Protein AF-A0A7X9CCC0-F1 (afdb_monomer_lite)

pLDDT: mean 93.28, std 8.83, range [56.0, 98.88]

Foldseek 3Di:
DPDAPRWDWDDKDFLEWDAAPQGKIKTKIKTFTNDPCHPPDDLQQQDFTWIWIKIWMDGPPDPDIDIHTQATQTGALERSPGRHGLTKAAARLDRQKIKGWHQADRVPRDGHPATWIWIWGDPPRRPDIDIDTPDDPDPWHWGDWDFDDDDSQKTKIWTWTHDDNDPVDTDTDIDIDIDGDDDD

Structure (mmCIF, N/CA/C/O backbone):
data_AF-A0A7X9CCC0-F1
#
_entry.id   AF-A0A7X9CCC0-F1
#
loop_
_atom_site.group_PDB
_atom_site.id
_atom_site.type_symbol
_atom_site.label_atom_id
_atom_site.label_alt_id
_atom_site.label_comp_id
_atom_site.label_asym_id
_atom_site.label_entity_id
_atom_site.label_seq_id
_atom_site.pdbx_PDB_ins_code
_atom_site.Cartn_x
_atom_site.Cartn_y
_atom_site.Cartn_z
_atom_site.occupancy
_atom_site.B_iso_or_equiv
_atom_site.auth_seq_id
_atom_site.auth_comp_id
_atom_site.auth_asym_id
_atom_site.auth_atom_id
_atom_site.pdbx_PDB_model_num
ATOM 1 N N . GLY A 1 1 ? 11.298 16.566 9.092 1.00 79.88 1 GLY A N 1
ATOM 2 C CA . GLY A 1 1 ? 10.630 15.259 8.998 1.00 79.88 1 GLY A CA 1
ATOM 3 C C . GLY A 1 1 ? 10.348 14.718 10.381 1.00 79.88 1 GLY A C 1
ATOM 4 O O . GLY A 1 1 ? 10.708 15.376 11.352 1.00 79.88 1 GLY A O 1
ATOM 5 N N . SER A 1 2 ? 9.742 13.537 10.453 1.00 89.00 2 SER A N 1
ATOM 6 C CA . SER A 1 2 ? 9.507 12.787 11.699 1.00 89.00 2 SER A CA 1
ATOM 7 C C . SER A 1 2 ? 10.193 11.427 11.608 1.00 89.00 2 SER A C 1
ATOM 9 O O . SER A 1 2 ? 10.261 10.864 10.520 1.00 89.00 2 SER A O 1
ATOM 11 N N . THR A 1 3 ? 10.703 10.894 12.716 1.00 93.81 3 THR A N 1
ATOM 12 C CA . THR A 1 3 ? 11.465 9.635 12.704 1.00 93.81 3 THR A CA 1
ATOM 13 C C . THR A 1 3 ? 10.553 8.420 12.845 1.00 93.81 3 THR A C 1
ATOM 15 O O . THR A 1 3 ? 9.799 8.331 13.810 1.00 93.81 3 THR A O 1
ATOM 18 N N . TRP A 1 4 ? 10.673 7.465 11.921 1.00 92.44 4 TRP A N 1
ATOM 19 C CA . TRP A 1 4 ? 9.958 6.185 11.928 1.00 92.44 4 TRP A CA 1
ATOM 20 C C . TRP A 1 4 ? 10.865 5.081 11.388 1.00 92.44 4 TRP A C 1
ATOM 22 O O . TRP A 1 4 ? 11.604 5.306 10.435 1.00 92.44 4 TRP A O 1
ATOM 32 N N . GLY A 1 5 ? 10.840 3.891 11.999 1.00 86.00 5 GLY A N 1
ATOM 33 C CA . GLY A 1 5 ? 11.659 2.760 11.532 1.00 86.00 5 GLY A CA 1
ATOM 34 C C . GLY A 1 5 ? 13.170 3.041 11.497 1.00 86.00 5 GLY A C 1
ATOM 35 O O . GLY A 1 5 ? 13.882 2.430 10.712 1.00 86.00 5 GLY A O 1
ATOM 36 N N . GLY A 1 6 ? 13.657 3.989 12.309 1.00 91.56 6 GLY A N 1
ATOM 37 C CA . GLY A 1 6 ? 15.068 4.392 12.348 1.00 91.56 6 GLY A CA 1
ATOM 38 C C . GLY A 1 6 ? 15.487 5.461 11.330 1.00 91.56 6 GLY A C 1
ATOM 39 O O . GLY A 1 6 ? 16.624 5.913 11.407 1.00 91.56 6 GLY A O 1
ATOM 40 N N . ALA A 1 7 ? 14.588 5.910 10.451 1.00 93.62 7 ALA A N 1
ATOM 41 C CA . ALA A 1 7 ? 14.868 6.910 9.419 1.00 93.62 7 ALA A CA 1
ATOM 42 C C . ALA A 1 7 ? 13.988 8.161 9.580 1.00 93.62 7 ALA A C 1
ATOM 44 O O . ALA A 1 7 ? 12.882 8.111 10.131 1.00 93.62 7 ALA A O 1
ATOM 45 N N . VAL A 1 8 ? 14.465 9.309 9.104 1.00 95.00 8 VAL A N 1
ATOM 46 C CA . VAL A 1 8 ? 13.698 10.559 9.069 1.00 95.00 8 VAL A CA 1
ATOM 47 C C . VAL A 1 8 ? 12.808 10.562 7.834 1.00 95.00 8 VAL A C 1
ATOM 49 O O . VAL A 1 8 ? 13.283 10.641 6.706 1.00 95.00 8 VAL A O 1
ATOM 52 N N . MET A 1 9 ? 11.496 10.523 8.047 1.00 95.56 9 MET A N 1
ATOM 53 C CA . MET A 1 9 ? 10.509 10.597 6.976 1.00 95.56 9 MET A CA 1
ATOM 54 C C . MET A 1 9 ? 10.292 12.046 6.541 1.00 95.56 9 MET A C 1
ATOM 56 O O . MET A 1 9 ? 10.055 12.937 7.371 1.00 95.56 9 MET A O 1
ATOM 60 N N . THR A 1 10 ? 10.326 12.283 5.234 1.00 92.75 10 THR A N 1
ATOM 61 C CA . THR A 1 10 ? 10.007 13.565 4.589 1.00 92.75 10 THR A CA 1
ATOM 62 C C . THR A 1 10 ? 9.100 13.329 3.377 1.00 92.75 10 THR A C 1
ATOM 64 O O . THR A 1 10 ? 8.942 12.186 2.966 1.00 92.75 10 THR A O 1
ATOM 67 N N . HIS A 1 11 ? 8.480 14.384 2.832 1.00 92.06 11 HIS A N 1
ATOM 68 C CA . HIS A 1 11 ? 7.647 14.317 1.615 1.00 92.06 11 HIS A CA 1
ATOM 69 C C . HIS A 1 11 ? 6.657 13.141 1.627 1.00 92.06 11 HIS A C 1
ATOM 71 O O . HIS A 1 11 ? 6.837 12.136 0.947 1.00 92.06 11 HIS A O 1
ATOM 77 N N . ALA A 1 12 ? 5.632 13.252 2.471 1.00 93.75 12 ALA A N 1
ATOM 78 C CA . ALA A 1 12 ? 4.633 12.206 2.633 1.00 93.75 12 ALA A CA 1
ATOM 79 C C . ALA A 1 12 ? 3.424 12.438 1.718 1.00 93.75 12 ALA A C 1
ATOM 81 O O . ALA A 1 12 ? 2.891 13.548 1.649 1.00 93.75 12 ALA A O 1
ATOM 82 N N . TRP A 1 13 ? 2.953 11.365 1.093 1.00 95.31 13 TRP A N 1
ATOM 83 C CA . TRP A 1 13 ? 1.778 11.330 0.231 1.00 95.31 13 TRP A CA 1
ATOM 84 C C . TRP A 1 13 ? 0.772 10.317 0.766 1.00 95.31 13 TRP A C 1
ATOM 86 O O . TRP A 1 13 ? 1.140 9.206 1.152 1.00 95.31 13 TRP A O 1
ATOM 96 N N . THR A 1 14 ? -0.512 10.674 0.770 1.00 96.81 14 THR A N 1
ATOM 97 C CA . THR A 1 14 ? -1.580 9.709 1.053 1.00 96.81 14 THR A CA 1
ATOM 98 C C . THR A 1 14 ? -1.712 8.748 -0.126 1.00 96.81 14 THR A C 1
ATOM 100 O O . THR A 1 14 ? -1.986 9.171 -1.246 1.00 96.81 14 THR A O 1
ATOM 103 N N . THR A 1 15 ? -1.522 7.459 0.136 1.00 97.19 15 THR A N 1
ATOM 104 C CA . THR A 1 15 ? -1.666 6.370 -0.836 1.00 97.19 15 THR A CA 1
ATOM 105 C C . THR A 1 15 ? -3.099 5.838 -0.854 1.00 97.19 15 THR A C 1
ATOM 107 O O . THR A 1 15 ? -3.668 5.673 -1.928 1.00 97.19 15 THR A O 1
ATOM 110 N N . ASP A 1 16 ? -3.699 5.621 0.321 1.00 98.44 16 ASP A N 1
ATOM 111 C CA . ASP A 1 16 ? -5.118 5.274 0.483 1.00 98.44 16 ASP A CA 1
ATOM 112 C C . ASP A 1 16 ? -5.638 5.818 1.830 1.00 98.44 16 ASP A C 1
ATOM 114 O O . ASP A 1 16 ? -4.869 5.987 2.779 1.00 98.44 16 ASP A O 1
ATOM 118 N N . LEU A 1 17 ? -6.936 6.109 1.924 1.00 98.00 17 LEU A N 1
ATOM 119 C CA . LEU A 1 17 ? -7.605 6.572 3.144 1.00 98.00 17 LEU A CA 1
ATOM 120 C C . LEU A 1 17 ? -9.012 5.984 3.194 1.00 98.00 17 LEU A C 1
ATOM 122 O O . LEU A 1 17 ? -9.820 6.208 2.291 1.00 98.00 17 LEU A O 1
ATOM 126 N N . ARG A 1 18 ? -9.336 5.280 4.280 1.00 97.69 18 ARG A N 1
ATOM 127 C CA . ARG A 1 18 ? -10.640 4.633 4.453 1.00 97.69 18 ARG A CA 1
ATOM 128 C C . ARG A 1 18 ? -11.258 4.941 5.802 1.00 97.69 18 ARG A C 1
ATOM 130 O O . ARG A 1 18 ? -10.566 5.084 6.805 1.00 97.69 18 ARG A O 1
ATOM 137 N N . ARG A 1 19 ? -12.590 5.018 5.803 1.00 97.56 19 ARG A N 1
ATOM 138 C CA . ARG A 1 19 ? -13.425 5.091 7.001 1.00 97.56 19 ARG A CA 1
ATOM 139 C C . ARG A 1 19 ? -14.257 3.824 7.112 1.00 97.56 19 ARG A C 1
ATOM 141 O O . ARG A 1 19 ? -14.966 3.478 6.170 1.00 97.56 19 ARG A O 1
ATOM 148 N N . PHE A 1 20 ? -14.206 3.194 8.274 1.00 96.81 20 PHE A N 1
ATOM 149 C CA . PHE A 1 20 ? -14.957 1.990 8.602 1.00 96.81 20 PHE A CA 1
ATOM 150 C C . PHE A 1 20 ? -16.269 2.328 9.317 1.00 96.81 20 PHE A C 1
ATOM 152 O O . PHE A 1 20 ? -16.494 3.458 9.763 1.00 96.81 20 PHE A O 1
ATOM 159 N N . ALA A 1 21 ? -17.173 1.347 9.373 1.00 94.75 21 ALA A N 1
ATOM 160 C CA . ALA A 1 21 ? -18.533 1.527 9.883 1.00 94.75 21 ALA A CA 1
ATOM 161 C C . ALA A 1 21 ? -18.580 1.889 11.377 1.00 94.75 21 ALA A C 1
ATOM 163 O O . ALA A 1 21 ? -19.470 2.624 11.801 1.00 94.75 21 ALA A O 1
ATOM 164 N N . ASP A 1 22 ? -17.611 1.410 12.157 1.00 95.94 22 ASP A N 1
ATOM 165 C CA . ASP A 1 22 ? -17.430 1.751 13.571 1.00 95.94 22 ASP A CA 1
ATOM 166 C C . ASP A 1 22 ? -16.913 3.187 13.782 1.00 95.94 22 ASP A C 1
ATOM 168 O O . ASP A 1 22 ? -16.953 3.703 14.895 1.00 95.94 22 ASP A O 1
ATOM 172 N N . GLY A 1 23 ? -16.481 3.860 12.711 1.00 97.31 23 GLY A N 1
ATOM 173 C CA . GLY A 1 23 ? -15.905 5.198 12.732 1.00 97.31 23 GLY A CA 1
ATOM 174 C C . GLY A 1 23 ? -14.378 5.226 12.690 1.00 97.31 23 GLY A C 1
ATOM 175 O O . GLY A 1 23 ? -13.834 6.326 12.603 1.00 97.31 23 GLY A O 1
ATOM 176 N N . THR A 1 24 ? -13.706 4.072 12.698 1.00 97.94 24 THR A N 1
ATOM 177 C CA . THR A 1 24 ? -12.250 3.973 12.552 1.00 97.94 24 THR A CA 1
ATOM 178 C C . THR A 1 24 ? -11.809 4.555 11.209 1.00 97.94 24 THR A C 1
ATOM 180 O O . THR A 1 24 ? -12.422 4.289 10.171 1.00 97.94 24 THR A O 1
ATOM 183 N N . LEU A 1 25 ? -10.750 5.365 11.219 1.00 98.38 25 LEU A N 1
ATOM 184 C CA . LEU A 1 25 ? -10.078 5.852 10.017 1.00 98.38 25 LEU A CA 1
ATOM 185 C C . LEU A 1 25 ? -8.723 5.168 9.883 1.00 98.38 25 LEU A C 1
ATOM 187 O O . LEU A 1 25 ? -7.970 5.109 10.851 1.00 98.38 25 LEU A O 1
ATOM 191 N N . VAL A 1 26 ? -8.399 4.706 8.680 1.00 98.44 26 VAL A N 1
ATOM 192 C CA . VAL A 1 26 ? -7.094 4.122 8.355 1.00 98.44 26 VAL A CA 1
ATOM 193 C C . VAL A 1 26 ? -6.514 4.866 7.164 1.00 98.44 26 VAL A C 1
ATOM 195 O O . VAL A 1 26 ? -7.198 5.043 6.157 1.00 98.44 26 VAL A O 1
ATOM 198 N N . ALA A 1 27 ? -5.261 5.294 7.274 1.00 98.38 27 ALA A N 1
ATOM 199 C CA . ALA A 1 27 ? -4.500 5.914 6.203 1.00 98.38 27 ALA A CA 1
ATOM 200 C C . ALA A 1 27 ? -3.253 5.079 5.897 1.00 98.38 27 ALA A C 1
ATOM 202 O O . ALA A 1 27 ? -2.482 4.733 6.792 1.00 98.38 27 ALA A O 1
ATOM 203 N N . LEU A 1 28 ? -3.039 4.800 4.616 1.00 98.56 28 LEU A N 1
ATOM 204 C CA . LEU A 1 28 ? -1.783 4.294 4.087 1.00 98.56 28 LEU A CA 1
ATOM 205 C C . LEU A 1 28 ? -1.071 5.461 3.415 1.00 98.56 28 LEU A C 1
ATOM 207 O O . LEU A 1 28 ? -1.658 6.170 2.595 1.00 98.56 28 LEU A O 1
ATOM 211 N N . MET A 1 29 ? 0.188 5.673 3.765 1.00 98.12 29 MET A N 1
ATOM 212 C CA . MET A 1 29 ? 1.000 6.760 3.235 1.00 98.12 29 MET A CA 1
ATOM 213 C C . MET A 1 29 ? 2.316 6.218 2.703 1.00 98.12 29 MET A C 1
ATOM 215 O O . MET A 1 29 ? 2.808 5.195 3.174 1.00 98.12 29 MET A O 1
ATOM 219 N N . THR A 1 30 ? 2.906 6.945 1.765 1.00 97.50 30 THR A N 1
ATOM 220 C CA . THR A 1 30 ? 4.282 6.734 1.311 1.00 97.50 30 THR A CA 1
ATOM 221 C C . THR A 1 30 ? 5.092 7.984 1.630 1.00 97.50 30 THR A C 1
ATOM 223 O O . THR A 1 30 ? 4.583 9.090 1.458 1.00 97.50 30 THR A O 1
ATOM 226 N N . ALA A 1 31 ? 6.321 7.836 2.114 1.00 96.38 31 ALA A N 1
ATOM 227 C CA . ALA A 1 31 ? 7.211 8.954 2.425 1.00 96.38 31 ALA A CA 1
ATOM 228 C C . ALA A 1 31 ? 8.656 8.628 2.045 1.00 96.38 31 ALA A C 1
ATOM 230 O O . ALA A 1 31 ? 9.054 7.465 2.099 1.00 96.38 31 ALA A O 1
ATOM 231 N N . ARG A 1 32 ? 9.450 9.646 1.712 1.00 95.06 32 ARG A N 1
ATOM 232 C CA . ARG A 1 32 ? 10.892 9.499 1.480 1.00 95.06 32 ARG A CA 1
ATOM 233 C C . ARG A 1 32 ? 11.627 9.301 2.807 1.00 95.06 32 ARG A C 1
ATOM 235 O O . ARG A 1 32 ? 11.351 10.023 3.771 1.00 95.06 32 ARG A O 1
ATOM 242 N N . ALA A 1 33 ? 12.577 8.374 2.852 1.00 95.12 33 ALA A N 1
ATOM 243 C CA . ALA A 1 33 ? 13.429 8.107 4.008 1.00 95.12 33 ALA A CA 1
ATOM 244 C C . ALA A 1 33 ? 14.799 8.766 3.869 1.00 95.12 33 ALA A C 1
ATOM 246 O O . ALA A 1 33 ? 15.441 8.636 2.832 1.00 95.12 33 ALA A O 1
ATOM 247 N N . ASP A 1 34 ? 15.237 9.456 4.927 1.00 91.62 34 ASP A N 1
ATOM 248 C CA . ASP A 1 34 ? 16.557 10.097 5.030 1.00 91.62 34 ASP A CA 1
ATOM 249 C C . ASP A 1 34 ? 16.920 10.947 3.799 1.00 91.62 34 ASP A C 1
ATOM 251 O O . ASP A 1 34 ? 18.080 11.069 3.404 1.00 91.62 34 ASP A O 1
ATOM 255 N N . ASP A 1 35 ? 15.896 11.559 3.197 1.00 86.06 35 ASP A N 1
ATOM 256 C CA . ASP A 1 35 ? 16.032 12.366 1.992 1.00 86.06 35 ASP A CA 1
ATOM 257 C C . ASP A 1 35 ? 16.895 13.600 2.269 1.00 86.06 35 ASP A C 1
ATOM 259 O O . ASP A 1 35 ? 16.576 14.450 3.107 1.00 86.06 35 ASP A O 1
ATOM 263 N N . THR A 1 36 ? 17.993 13.700 1.527 1.00 81.19 36 THR A N 1
ATOM 264 C CA . THR A 1 36 ? 18.938 14.818 1.595 1.00 81.19 36 THR A CA 1
ATOM 265 C C . THR A 1 36 ? 18.705 15.858 0.500 1.00 81.19 36 THR A C 1
ATOM 267 O O . THR A 1 36 ? 19.284 16.943 0.558 1.00 81.19 36 THR A O 1
ATOM 270 N N . LEU A 1 37 ? 17.846 15.560 -0.478 1.00 75.75 37 LEU A N 1
ATOM 271 C CA . LEU A 1 37 ? 17.570 16.405 -1.642 1.00 75.75 37 LEU A CA 1
ATOM 272 C C . LEU A 1 37 ? 16.487 17.445 -1.343 1.00 75.75 37 LEU A C 1
ATOM 274 O O . LEU A 1 37 ? 16.476 18.540 -1.914 1.00 75.75 37 LEU A O 1
ATOM 278 N N . GLY A 1 38 ? 15.594 17.137 -0.402 1.00 72.69 38 GLY A N 1
ATOM 279 C CA . GLY A 1 38 ? 14.534 18.042 0.014 1.00 72.69 38 GLY A CA 1
ATOM 280 C C . GLY A 1 38 ? 13.530 18.302 -1.116 1.00 72.69 38 GLY A C 1
ATOM 281 O O . GLY A 1 38 ? 13.240 17.432 -1.927 1.00 72.69 38 GLY A O 1
ATOM 282 N N . THR A 1 39 ? 13.018 19.534 -1.205 1.00 68.62 39 THR A N 1
ATOM 283 C CA . THR A 1 39 ? 12.136 19.962 -2.313 1.00 68.62 39 THR A CA 1
ATOM 284 C C . THR A 1 39 ? 12.903 20.285 -3.602 1.00 68.62 39 THR A C 1
ATOM 286 O O . THR A 1 39 ? 12.312 20.76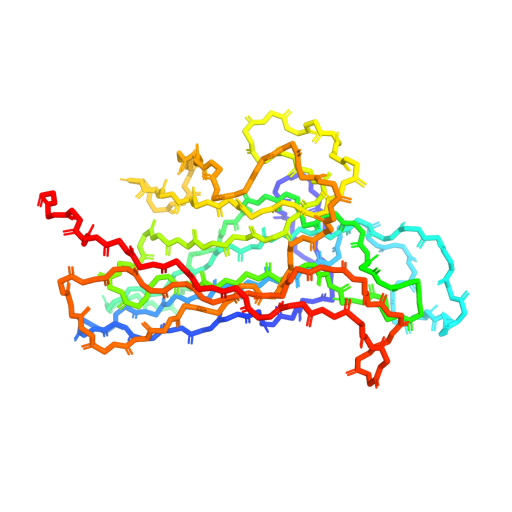1 -4.569 1.00 68.62 39 THR A O 1
ATOM 289 N N . GLY A 1 40 ? 14.234 20.168 -3.580 1.00 61.66 40 GLY A N 1
ATOM 290 C CA . GLY A 1 40 ? 15.143 20.550 -4.656 1.00 61.66 40 GLY A CA 1
ATOM 291 C C . GLY A 1 40 ? 15.493 19.367 -5.541 1.00 61.66 40 GLY A C 1
ATOM 292 O O . GLY A 1 40 ? 16.668 19.067 -5.725 1.00 61.66 40 GLY A O 1
ATOM 293 N N . THR A 1 41 ? 14.486 18.686 -6.064 1.00 62.47 41 THR A N 1
ATOM 294 C CA . THR A 1 41 ? 14.682 17.561 -6.966 1.00 62.47 41 THR A CA 1
ATOM 295 C C . THR A 1 41 ? 14.579 18.014 -8.424 1.00 62.47 41 THR A C 1
ATOM 297 O O . THR A 1 41 ? 13.705 18.793 -8.818 1.00 62.47 41 THR A O 1
ATOM 300 N N . ASP A 1 42 ? 15.560 17.613 -9.236 1.00 62.78 42 ASP A N 1
ATOM 301 C CA . ASP A 1 42 ? 15.481 17.790 -10.686 1.00 62.78 42 ASP A CA 1
ATOM 302 C C . ASP A 1 42 ? 14.553 16.698 -11.223 1.00 62.78 42 ASP A C 1
ATOM 304 O O . ASP A 1 42 ? 14.759 15.528 -10.931 1.00 62.78 42 ASP A O 1
ATOM 308 N N . ARG A 1 43 ? 13.606 17.039 -12.103 1.00 57.75 43 ARG A N 1
ATOM 309 C CA . ARG A 1 43 ? 12.756 16.062 -12.817 1.00 57.75 43 ARG A CA 1
ATOM 310 C C . ARG A 1 43 ? 13.547 15.035 -13.642 1.00 57.75 43 ARG A C 1
ATOM 312 O O . ARG A 1 43 ? 12.967 14.119 -14.220 1.00 57.75 43 ARG A O 1
ATOM 319 N N . ARG A 1 44 ? 14.858 15.236 -13.783 1.00 60.62 44 ARG A N 1
ATOM 320 C CA . ARG A 1 44 ? 15.816 14.303 -14.388 1.00 60.62 44 ARG A CA 1
ATOM 321 C C . ARG A 1 44 ? 16.489 13.391 -13.373 1.00 60.62 44 ARG A C 1
ATOM 323 O O . ARG A 1 44 ? 17.403 12.681 -13.772 1.00 60.62 44 ARG A O 1
ATOM 330 N N . GLN A 1 45 ? 16.137 13.461 -12.096 1.00 64.44 45 GLN A N 1
ATOM 331 C CA . GLN A 1 45 ? 16.763 12.664 -11.060 1.00 64.44 45 GLN A CA 1
ATOM 332 C C . GLN A 1 45 ? 16.652 11.183 -11.426 1.00 64.44 45 GLN A C 1
ATOM 334 O O . GLN A 1 45 ? 15.571 10.670 -11.672 1.00 64.44 45 GLN A O 1
ATOM 339 N N . ILE A 1 46 ? 17.795 10.512 -11.534 1.00 66.50 46 ILE A N 1
ATOM 340 C CA . ILE A 1 46 ? 17.874 9.093 -11.915 1.00 66.50 46 ILE A CA 1
ATOM 341 C C . ILE A 1 46 ? 18.181 8.235 -10.684 1.00 66.50 46 ILE A C 1
ATOM 343 O O . ILE A 1 46 ? 17.905 7.038 -10.681 1.00 66.50 46 ILE A O 1
ATOM 347 N N . ASP A 1 47 ? 18.721 8.853 -9.632 1.00 81.88 47 ASP A N 1
ATOM 348 C CA . ASP A 1 47 ? 19.162 8.142 -8.443 1.00 81.88 47 ASP A CA 1
ATOM 349 C C . ASP A 1 47 ? 17.952 7.630 -7.641 1.00 81.88 47 ASP A C 1
ATOM 351 O O . ASP A 1 47 ? 17.029 8.409 -7.360 1.00 81.88 47 ASP A O 1
ATOM 355 N N . PRO A 1 48 ? 17.934 6.336 -7.273 1.00 88.19 48 PRO A N 1
ATOM 356 C CA . PRO A 1 48 ? 16.886 5.752 -6.443 1.00 88.19 48 PRO A CA 1
ATOM 357 C C . PRO A 1 48 ? 16.717 6.505 -5.115 1.00 88.19 48 PRO A C 1
ATOM 359 O O . PRO A 1 48 ? 17.684 6.687 -4.376 1.00 88.19 48 PRO A O 1
ATOM 362 N N . ILE A 1 49 ? 15.489 6.915 -4.798 1.00 91.06 49 ILE A N 1
ATOM 363 C CA . ILE A 1 49 ? 15.117 7.504 -3.506 1.00 91.06 49 ILE A CA 1
ATOM 364 C C . ILE A 1 49 ? 14.442 6.418 -2.672 1.00 91.06 49 ILE A C 1
ATOM 366 O O . ILE A 1 49 ? 13.441 5.855 -3.103 1.00 91.06 49 ILE A O 1
ATOM 370 N N . ASP A 1 50 ? 14.935 6.136 -1.469 1.00 93.56 50 ASP A N 1
ATOM 371 C CA . ASP A 1 50 ? 14.272 5.184 -0.573 1.00 93.56 50 ASP A CA 1
ATOM 372 C C . ASP A 1 50 ? 12.917 5.732 -0.097 1.00 93.56 50 ASP A C 1
ATOM 374 O O . ASP A 1 50 ? 12.845 6.806 0.507 1.00 93.56 50 ASP A O 1
ATOM 378 N N . HIS A 1 51 ? 11.844 4.980 -0.344 1.00 96.69 51 HIS A N 1
ATOM 379 C CA . HIS A 1 51 ? 10.515 5.274 0.173 1.00 96.69 51 HIS A CA 1
ATOM 380 C C . HIS A 1 51 ? 10.052 4.213 1.162 1.00 96.69 51 HIS A C 1
ATOM 382 O O . HIS A 1 51 ? 10.282 3.013 0.994 1.00 96.69 51 HIS A O 1
ATOM 388 N N . ARG A 1 52 ? 9.296 4.653 2.169 1.00 97.88 52 ARG A N 1
ATOM 389 C CA . ARG A 1 52 ? 8.654 3.798 3.171 1.00 97.88 52 ARG A CA 1
ATOM 390 C C . ARG A 1 52 ? 7.153 3.946 3.111 1.00 97.88 52 ARG A C 1
ATOM 392 O O . ARG A 1 52 ? 6.636 5.053 2.964 1.00 97.88 52 ARG A O 1
ATOM 399 N N . PHE A 1 53 ? 6.466 2.832 3.307 1.00 98.50 53 PHE A N 1
ATOM 400 C CA . PHE A 1 53 ? 5.065 2.850 3.666 1.00 98.50 53 PHE A CA 1
ATOM 401 C C . PHE A 1 53 ? 4.909 3.135 5.159 1.00 98.50 53 PHE A C 1
ATOM 403 O O . PHE A 1 53 ? 5.612 2.570 6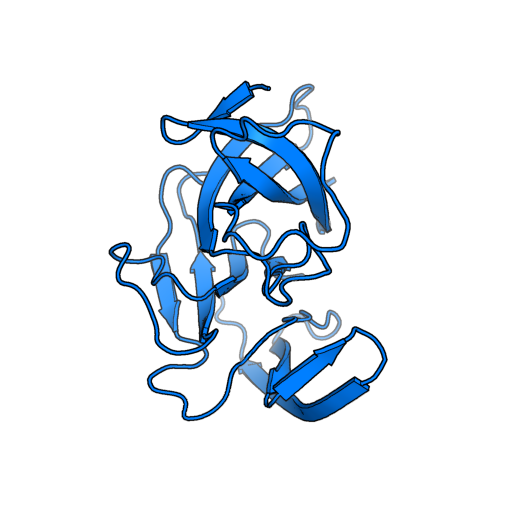.001 1.00 98.50 53 PHE A O 1
ATOM 410 N N . LEU A 1 54 ? 3.942 3.984 5.481 1.00 98.25 54 LEU A N 1
ATOM 411 C CA . LEU A 1 54 ? 3.481 4.243 6.836 1.00 98.25 54 LEU A CA 1
ATOM 412 C C . LEU A 1 54 ? 2.001 3.875 6.919 1.00 98.25 54 LEU A C 1
ATOM 414 O O . LEU A 1 54 ? 1.212 4.261 6.055 1.00 98.25 54 LEU A O 1
ATOM 418 N N . TRP A 1 55 ? 1.631 3.162 7.973 1.00 98.25 55 TRP A N 1
ATOM 419 C CA . TRP A 1 55 ? 0.242 2.877 8.310 1.00 98.25 55 TRP A CA 1
ATOM 420 C C . TRP A 1 55 ? -0.170 3.771 9.473 1.00 98.25 55 TRP A C 1
ATOM 422 O O . TRP A 1 55 ? 0.589 3.936 10.429 1.00 98.25 55 TRP A O 1
ATOM 432 N N . ALA A 1 56 ? -1.347 4.378 9.386 1.00 97.50 56 ALA A N 1
ATOM 433 C CA . ALA A 1 56 ? -1.882 5.202 10.452 1.00 97.50 56 ALA A CA 1
ATOM 434 C C . ALA A 1 56 ? -3.345 4.873 10.723 1.00 97.50 56 ALA A C 1
ATOM 436 O O . ALA A 1 56 ? -4.133 4.734 9.790 1.00 97.50 56 ALA A O 1
ATOM 437 N N . VAL A 1 57 ? -3.714 4.818 12.000 1.00 97.75 57 VAL A N 1
ATOM 438 C CA . VAL A 1 57 ? -5.091 4.594 12.443 1.00 97.75 57 VAL A CA 1
ATOM 439 C C . VAL A 1 57 ? -5.534 5.691 13.404 1.00 97.75 57 VAL A C 1
ATOM 441 O O . VAL A 1 57 ? -4.751 6.165 14.228 1.00 97.75 57 VAL A O 1
ATOM 444 N N . LEU A 1 58 ? -6.794 6.100 13.288 1.00 97.88 58 LEU A N 1
ATOM 445 C CA . LEU A 1 58 ? -7.490 6.935 14.261 1.00 97.88 58 LEU A CA 1
ATOM 446 C C . LEU A 1 58 ? -8.794 6.233 14.633 1.00 97.88 58 LEU A C 1
ATOM 448 O O . LEU A 1 58 ? -9.702 6.120 13.802 1.00 97.88 58 LEU A O 1
ATOM 452 N N . ARG A 1 59 ? -8.885 5.739 15.868 1.00 96.38 59 ARG A N 1
ATOM 453 C CA . ARG A 1 59 ? -10.077 5.031 16.348 1.00 96.38 59 ARG A CA 1
ATOM 454 C C . ARG A 1 59 ? -11.104 6.002 16.943 1.00 96.38 59 ARG A C 1
ATOM 456 O O . ARG A 1 59 ? -10.757 7.112 17.353 1.00 96.38 59 ARG A O 1
ATOM 463 N N . PRO A 1 60 ? -12.389 5.611 17.019 1.00 97.19 60 PRO A N 1
ATOM 464 C CA . PRO A 1 60 ? -13.417 6.434 17.645 1.00 97.19 60 PRO A CA 1
ATOM 465 C C . PRO A 1 60 ? -13.047 6.838 19.078 1.00 97.19 60 PRO A C 1
ATOM 467 O O . PRO A 1 60 ? -12.747 5.993 19.917 1.00 97.19 60 PRO A O 1
ATOM 470 N N . GLY A 1 61 ? -13.113 8.139 19.362 1.00 96.38 61 GLY A N 1
ATOM 471 C CA . GLY A 1 61 ? -12.789 8.699 20.677 1.00 96.38 61 GLY A CA 1
ATOM 472 C C . GLY A 1 61 ? -11.315 9.064 20.876 1.00 96.38 61 GLY A C 1
ATOM 473 O O . GLY A 1 61 ? -11.004 9.724 21.865 1.00 96.38 61 GLY A O 1
ATOM 474 N N . GLU A 1 62 ? -10.427 8.707 19.946 1.00 97.00 62 GLU A N 1
ATOM 475 C CA . GLU A 1 62 ? -9.041 9.183 19.936 1.00 97.00 62 GLU A CA 1
ATOM 476 C C . GLU A 1 62 ? -8.948 10.585 19.307 1.00 97.00 62 GLU A C 1
ATOM 478 O O . GLU A 1 62 ? -9.701 10.932 18.394 1.00 97.00 62 GLU A O 1
ATOM 483 N N . SER A 1 63 ? -8.019 11.406 19.805 1.00 95.75 63 SER A N 1
ATOM 484 C CA . SER A 1 63 ? -7.709 12.739 19.265 1.00 95.75 63 SER A CA 1
ATOM 485 C C . SER A 1 63 ? -6.513 12.752 18.317 1.00 95.75 63 SER A C 1
ATOM 487 O O . SER A 1 63 ? -6.352 13.704 17.556 1.00 95.75 63 SER A O 1
ATOM 489 N N . ASP A 1 64 ? -5.685 11.709 18.364 1.00 96.88 64 ASP A N 1
ATOM 490 C CA . ASP A 1 64 ? -4.375 11.663 17.725 1.00 96.88 64 ASP A CA 1
ATOM 491 C C . ASP A 1 64 ? -4.211 10.375 16.920 1.00 96.88 64 ASP A C 1
ATOM 493 O O . ASP A 1 64 ? -4.560 9.288 17.381 1.00 96.88 64 ASP A O 1
ATOM 497 N N . TRP A 1 65 ? -3.643 10.503 15.721 1.00 96.62 65 TRP A N 1
ATOM 498 C CA . TRP A 1 65 ? -3.341 9.365 14.859 1.00 96.62 65 TRP A CA 1
ATOM 499 C C . TRP A 1 65 ? -2.214 8.517 15.447 1.00 96.62 65 TRP A C 1
ATOM 501 O O . TRP A 1 65 ? -1.133 9.026 15.754 1.00 96.62 65 TRP A O 1
ATOM 511 N N . GLN A 1 66 ? -2.429 7.207 15.508 1.00 95.94 66 GLN A N 1
ATOM 512 C CA . GLN A 1 66 ? -1.371 6.238 15.760 1.00 95.94 66 GLN A CA 1
ATOM 513 C C . GLN A 1 66 ? -0.698 5.900 14.435 1.00 95.94 66 GLN A C 1
ATOM 515 O O . GLN A 1 66 ? -1.290 5.229 13.598 1.00 95.94 66 GLN A O 1
ATOM 520 N N . VAL A 1 67 ? 0.528 6.382 14.236 1.00 96.56 67 VAL A N 1
ATOM 521 C CA . VAL A 1 67 ? 1.317 6.140 13.018 1.00 96.56 67 VAL A CA 1
ATOM 522 C C . VAL A 1 67 ? 2.375 5.073 13.297 1.00 96.56 67 VAL A C 1
ATOM 524 O O . VAL A 1 67 ? 2.963 5.046 14.382 1.00 96.56 67 VAL A O 1
ATOM 527 N N . ARG A 1 68 ? 2.617 4.186 12.330 1.00 96.19 68 ARG A N 1
ATOM 528 C CA . ARG A 1 68 ? 3.631 3.128 12.366 1.00 96.19 68 ARG A CA 1
ATOM 529 C C . ARG A 1 68 ? 4.352 3.031 11.026 1.00 96.19 68 ARG A C 1
ATOM 531 O O . ARG A 1 68 ? 3.757 3.237 9.968 1.00 96.19 68 ARG A O 1
ATOM 538 N N . HIS A 1 69 ? 5.640 2.700 11.074 1.00 96.62 69 HIS A N 1
ATOM 539 C CA . HIS A 1 69 ? 6.342 2.225 9.884 1.00 96.62 69 HIS A CA 1
ATOM 540 C C . HIS A 1 69 ? 5.757 0.869 9.485 1.00 96.62 69 HIS A C 1
ATOM 542 O O . HIS A 1 69 ? 5.658 -0.015 10.329 1.00 96.62 69 HIS A O 1
ATOM 548 N N . LEU A 1 70 ? 5.386 0.716 8.215 1.00 97.94 70 LEU A N 1
ATOM 549 C CA . LEU A 1 70 ? 4.787 -0.511 7.698 1.00 97.94 70 LEU A CA 1
ATOM 550 C C . LEU A 1 70 ? 5.836 -1.396 7.020 1.00 97.94 70 LEU A C 1
ATOM 552 O O . LEU A 1 70 ? 6.070 -2.522 7.444 1.00 97.94 70 LEU A O 1
ATOM 556 N N . ALA A 1 71 ? 6.461 -0.886 5.959 1.00 98.00 71 ALA A N 1
ATOM 557 C CA . ALA A 1 71 ? 7.411 -1.623 5.130 1.00 98.00 71 ALA A CA 1
ATOM 558 C C . ALA A 1 71 ? 8.206 -0.662 4.234 1.00 98.00 71 ALA A C 1
ATOM 560 O O . ALA A 1 71 ? 7.820 0.493 4.044 1.00 98.00 71 ALA A O 1
ATOM 561 N N . HIS A 1 72 ? 9.279 -1.154 3.618 1.00 98.06 72 HIS A N 1
ATOM 562 C CA . HIS A 1 72 ? 9.894 -0.462 2.488 1.00 98.06 72 HIS A CA 1
ATOM 563 C C . HIS A 1 72 ? 8.945 -0.476 1.279 1.00 98.06 72 HIS A C 1
ATOM 565 O O . HIS A 1 72 ? 8.407 -1.522 0.910 1.00 98.06 72 HIS A O 1
ATOM 571 N N . ALA A 1 73 ? 8.768 0.681 0.644 1.00 97.50 73 ALA A N 1
ATOM 572 C CA . ALA A 1 73 ? 8.072 0.807 -0.635 1.00 97.50 73 ALA A CA 1
ATOM 573 C C . ALA A 1 73 ? 9.015 0.618 -1.838 1.00 97.50 73 ALA A C 1
ATOM 575 O O . ALA A 1 73 ? 8.547 0.435 -2.963 1.00 97.50 73 ALA A O 1
ATOM 576 N N . GLY A 1 74 ? 10.328 0.635 -1.584 1.00 95.31 74 GLY A N 1
ATOM 577 C CA . GLY A 1 74 ? 11.359 0.633 -2.614 1.00 95.31 74 GLY A CA 1
ATOM 578 C C . GLY A 1 74 ? 11.565 2.027 -3.213 1.00 95.31 74 GLY A C 1
ATOM 579 O O . GLY A 1 74 ? 11.075 3.016 -2.662 1.00 95.31 74 GLY A O 1
ATOM 580 N N . PRO A 1 75 ? 12.313 2.129 -4.318 1.00 93.44 75 PRO A N 1
ATOM 581 C CA . PRO A 1 75 ? 12.496 3.385 -5.014 1.00 93.44 75 PRO A CA 1
ATOM 582 C C . PRO A 1 75 ? 11.266 3.796 -5.817 1.00 93.44 75 PRO A C 1
ATOM 584 O O . PRO A 1 75 ? 10.278 3.062 -5.916 1.00 93.44 75 PRO A O 1
ATOM 587 N N . GLN A 1 76 ? 11.344 4.975 -6.428 1.00 91.31 76 GLN A N 1
ATOM 588 C CA . GLN A 1 76 ? 10.386 5.381 -7.442 1.00 91.31 76 GLN A CA 1
ATOM 589 C C . GLN A 1 76 ? 10.267 4.321 -8.553 1.00 91.31 76 GLN A C 1
ATOM 591 O O . GLN A 1 76 ? 11.264 3.856 -9.107 1.00 91.31 76 GLN A O 1
ATOM 596 N N . LEU A 1 77 ? 9.028 3.965 -8.897 1.00 92.12 77 LEU A N 1
ATOM 597 C CA . LEU A 1 77 ? 8.658 3.053 -9.981 1.00 92.12 77 LEU A CA 1
ATOM 598 C C . LEU A 1 77 ? 9.175 3.566 -11.329 1.00 92.12 77 LEU A C 1
ATOM 600 O O . LEU A 1 77 ? 9.535 2.783 -12.207 1.00 92.12 77 LEU A O 1
ATOM 604 N N . LEU A 1 78 ? 9.189 4.890 -11.498 1.00 88.38 78 LEU A N 1
ATOM 605 C CA . LEU A 1 78 ? 9.666 5.565 -12.696 1.00 88.38 78 LEU A CA 1
ATOM 606 C C . LEU A 1 78 ? 10.732 6.588 -12.303 1.00 88.38 78 LEU A C 1
ATOM 608 O O . LEU A 1 78 ? 10.448 7.441 -11.467 1.00 88.38 78 LEU A O 1
ATOM 612 N N . PRO A 1 79 ? 11.913 6.599 -12.948 1.00 81.44 79 PRO A N 1
ATOM 613 C CA . PRO A 1 79 ? 12.988 7.516 -12.568 1.00 81.44 79 PRO A CA 1
ATOM 614 C C . PRO A 1 79 ? 12.572 8.997 -12.548 1.00 81.44 79 PRO A C 1
ATOM 616 O O . PRO A 1 79 ? 12.986 9.736 -11.674 1.00 81.44 79 PRO A O 1
ATOM 619 N N . HIS A 1 80 ? 11.701 9.423 -13.466 1.00 82.50 80 HIS A N 1
ATOM 620 C CA . HIS A 1 80 ? 11.264 10.820 -13.612 1.00 82.50 80 HIS A CA 1
ATOM 621 C C . HIS A 1 80 ? 10.001 11.185 -12.806 1.00 82.50 80 HIS A C 1
ATOM 623 O O . HIS A 1 80 ? 9.546 12.327 -12.885 1.00 82.50 80 HIS A O 1
ATOM 629 N N . GLU A 1 81 ? 9.407 10.238 -12.072 1.00 87.12 81 GLU A N 1
ATOM 630 C CA . GLU A 1 81 ? 8.296 10.481 -11.141 1.00 87.12 81 GLU A CA 1
ATOM 631 C C . GLU A 1 81 ? 8.768 10.120 -9.724 1.00 87.12 81 GLU A C 1
ATOM 633 O O . GLU A 1 81 ? 8.496 9.041 -9.213 1.00 87.12 81 GLU A O 1
ATOM 638 N N . GLU A 1 82 ? 9.509 11.039 -9.108 1.00 87.88 82 GLU A N 1
ATOM 639 C CA . GLU A 1 82 ? 10.323 10.825 -7.899 1.00 87.88 82 GLU A CA 1
ATOM 640 C C . GLU A 1 82 ? 9.597 10.224 -6.694 1.00 87.88 82 GLU A C 1
ATOM 642 O O . GLU A 1 82 ? 10.236 9.556 -5.896 1.00 87.88 82 GLU A O 1
ATOM 647 N N . ASP A 1 83 ? 8.297 10.473 -6.544 1.00 90.62 83 ASP A N 1
ATOM 648 C CA . ASP A 1 83 ? 7.497 9.992 -5.409 1.00 90.62 83 ASP A CA 1
ATOM 649 C C . ASP A 1 83 ? 6.534 8.859 -5.792 1.00 90.62 83 ASP A C 1
ATOM 651 O O . ASP A 1 83 ? 5.746 8.383 -4.969 1.00 90.62 83 ASP A O 1
ATOM 655 N N . TYR A 1 84 ? 6.534 8.444 -7.061 1.00 91.81 84 TYR A N 1
ATOM 656 C CA . TYR A 1 84 ? 5.600 7.441 -7.545 1.00 91.81 84 TYR A CA 1
ATOM 657 C C . TYR A 1 84 ? 6.171 6.042 -7.337 1.00 91.81 84 TYR A C 1
ATOM 659 O O . TYR A 1 84 ? 7.075 5.636 -8.053 1.00 91.81 84 TYR A O 1
ATOM 667 N N . THR A 1 85 ? 5.641 5.295 -6.369 1.00 95.06 85 THR A N 1
ATOM 668 C CA . THR A 1 85 ? 6.049 3.911 -6.061 1.00 95.06 85 THR A CA 1
ATOM 669 C C . THR A 1 85 ? 5.051 2.890 -6.628 1.00 95.06 85 THR A C 1
ATOM 671 O O . THR A 1 85 ? 4.171 3.219 -7.425 1.00 95.06 85 THR A O 1
ATOM 674 N N . GLY A 1 86 ? 5.148 1.626 -6.201 1.00 96.56 86 GLY A N 1
ATOM 675 C CA . GLY A 1 86 ? 4.177 0.584 -6.549 1.00 96.56 86 GLY A CA 1
ATOM 676 C C . GLY A 1 86 ? 2.768 0.787 -5.964 1.00 96.56 86 GLY A C 1
ATOM 677 O O . GLY A 1 86 ? 1.816 0.193 -6.478 1.00 96.56 86 GLY A O 1
ATOM 678 N N . LEU A 1 87 ? 2.621 1.662 -4.958 1.00 97.81 87 LEU A N 1
ATOM 679 C CA . LEU A 1 87 ? 1.392 1.958 -4.202 1.00 97.81 87 LEU A CA 1
ATOM 680 C C . LEU A 1 87 ? 0.859 0.787 -3.350 1.00 97.81 87 LEU A C 1
ATOM 682 O O . LEU A 1 87 ? 1.448 -0.288 -3.263 1.00 97.81 87 LEU A O 1
ATOM 686 N N . GLY A 1 88 ? -0.276 1.021 -2.693 1.00 98.38 88 GLY A N 1
ATOM 687 C CA . GLY A 1 88 ? -0.981 0.068 -1.846 1.00 98.38 88 GLY A CA 1
ATOM 688 C C . GLY A 1 88 ? -2.468 0.409 -1.734 1.00 98.38 88 GLY A C 1
ATOM 689 O O . GLY A 1 88 ? -2.895 1.480 -2.162 1.00 98.38 88 GLY A O 1
ATOM 690 N N . ALA A 1 89 ? -3.254 -0.498 -1.163 1.00 98.62 89 ALA A N 1
ATOM 691 C CA . ALA A 1 89 ? -4.681 -0.310 -0.919 1.00 98.62 89 ALA A CA 1
ATOM 692 C C . ALA A 1 89 ? -5.087 -0.958 0.405 1.00 98.62 89 ALA A C 1
ATOM 694 O O . ALA A 1 89 ? -4.688 -2.085 0.691 1.00 98.62 89 ALA A O 1
ATOM 695 N N . ILE A 1 90 ? -5.907 -0.265 1.189 1.00 98.56 90 ILE A N 1
ATOM 696 C CA . ILE A 1 90 ? -6.466 -0.786 2.441 1.00 98.56 90 ILE A CA 1
ATOM 697 C C . ILE A 1 90 ? -7.615 -1.747 2.111 1.00 98.56 90 ILE A C 1
ATOM 699 O O . ILE A 1 90 ? -8.390 -1.500 1.178 1.00 98.56 90 ILE A O 1
ATOM 703 N N . ASP A 1 91 ? -7.759 -2.831 2.873 1.00 97.19 91 ASP A N 1
ATOM 704 C CA . ASP A 1 91 ? -8.902 -3.726 2.725 1.00 97.19 91 ASP A CA 1
ATOM 705 C C . ASP A 1 91 ? -10.210 -3.030 3.150 1.00 97.19 91 ASP A C 1
ATOM 707 O O . ASP A 1 91 ? -10.344 -2.601 4.293 1.00 97.19 91 ASP A O 1
ATOM 711 N N . PRO A 1 92 ? -11.220 -2.890 2.264 1.00 96.00 92 PRO A N 1
ATOM 712 C CA . PRO A 1 92 ? -12.503 -2.295 2.642 1.00 96.00 92 PRO A CA 1
ATOM 713 C C . PRO A 1 92 ? -13.254 -3.053 3.739 1.00 96.00 92 PRO A C 1
ATOM 715 O O . PRO A 1 92 ? -14.129 -2.468 4.374 1.00 96.00 92 PRO A O 1
ATOM 718 N N . GLY A 1 93 ? -12.998 -4.352 3.891 1.00 94.31 93 GLY A N 1
ATOM 719 C CA . GLY A 1 93 ? -13.688 -5.205 4.851 1.00 94.31 93 GLY A CA 1
ATOM 720 C C . GLY A 1 93 ? -12.946 -5.391 6.169 1.00 94.31 93 GLY A C 1
ATOM 721 O O . GLY A 1 93 ? -13.524 -5.992 7.071 1.00 94.31 93 GLY A O 1
ATOM 722 N N . ASP A 1 94 ? -11.709 -4.902 6.286 1.00 94.62 94 ASP A N 1
ATOM 723 C CA . ASP A 1 94 ? -10.866 -5.130 7.457 1.00 94.62 94 ASP A CA 1
ATOM 724 C C . ASP A 1 94 ? -9.897 -3.948 7.699 1.00 94.62 94 ASP A C 1
ATOM 726 O O . ASP A 1 94 ? -9.020 -3.704 6.867 1.00 94.62 94 ASP A O 1
ATOM 730 N N . PRO A 1 95 ? -10.034 -3.195 8.811 1.00 95.44 95 PRO A N 1
ATOM 731 C CA . PRO A 1 95 ? -9.158 -2.060 9.119 1.00 95.44 95 PRO A CA 1
ATOM 732 C C . PRO A 1 95 ? -7.708 -2.452 9.417 1.00 95.44 95 PRO A C 1
ATOM 734 O O . PRO A 1 95 ? -6.823 -1.597 9.337 1.00 95.44 95 PRO A O 1
ATOM 737 N N . ASP A 1 96 ? -7.460 -3.722 9.724 1.00 96.69 96 ASP A N 1
ATOM 738 C CA . ASP A 1 96 ? -6.153 -4.249 10.097 1.00 96.69 96 ASP A CA 1
ATOM 739 C C . ASP A 1 96 ? -5.489 -5.021 8.937 1.00 96.69 96 ASP A C 1
ATOM 741 O O . ASP A 1 96 ? -4.478 -5.702 9.130 1.00 96.69 96 ASP A O 1
ATOM 745 N N . ALA A 1 97 ? -6.024 -4.901 7.713 1.00 97.38 97 ALA A N 1
ATOM 746 C CA . ALA A 1 97 ? -5.491 -5.550 6.519 1.00 97.38 97 ALA A CA 1
ATOM 747 C C . ALA A 1 97 ? -5.326 -4.604 5.320 1.00 97.38 97 ALA A C 1
ATOM 749 O O . ALA A 1 97 ? -6.066 -3.635 5.131 1.00 97.38 97 ALA A O 1
ATOM 750 N N . LEU A 1 98 ? -4.324 -4.888 4.487 1.00 98.56 98 LEU A N 1
ATOM 751 C CA . LEU A 1 98 ? -3.995 -4.088 3.306 1.00 98.56 98 LEU A CA 1
ATOM 752 C C . LEU A 1 98 ? -3.159 -4.870 2.291 1.00 98.56 98 LEU A C 1
ATOM 754 O O . LEU A 1 98 ? -2.578 -5.912 2.597 1.00 98.56 98 LEU A O 1
ATOM 758 N N . TRP A 1 99 ? -3.026 -4.310 1.092 1.00 98.81 99 TRP A N 1
ATOM 759 C CA . TRP A 1 99 ? -2.083 -4.756 0.073 1.00 98.81 99 TRP A CA 1
ATOM 760 C C . TRP A 1 99 ? -1.058 -3.673 -0.238 1.00 98.81 99 TRP A C 1
ATOM 762 O O . TRP A 1 99 ? -1.417 -2.504 -0.364 1.00 98.81 99 TRP A O 1
ATOM 772 N N . ILE A 1 100 ? 0.198 -4.068 -0.434 1.00 98.81 100 ILE A N 1
ATOM 773 C CA . ILE A 1 100 ? 1.263 -3.198 -0.952 1.00 98.81 100 ILE A CA 1
ATOM 774 C C . ILE A 1 100 ? 1.916 -3.830 -2.171 1.00 98.81 100 ILE A C 1
ATOM 776 O O . ILE A 1 100 ? 2.000 -5.051 -2.262 1.00 98.81 100 ILE A O 1
ATOM 780 N N . SER A 1 101 ? 2.396 -2.991 -3.083 1.00 98.75 101 SER A N 1
ATOM 781 C CA . SER A 1 101 ? 3.247 -3.374 -4.205 1.00 98.75 101 SER A CA 1
ATOM 782 C C . SER A 1 101 ? 4.648 -2.811 -3.991 1.00 98.75 101 SER A C 1
ATOM 784 O O . SER A 1 101 ? 4.821 -1.593 -3.934 1.00 98.75 101 SER A O 1
ATOM 786 N N . THR A 1 102 ? 5.662 -3.670 -3.933 1.00 98.50 102 THR A N 1
ATOM 787 C CA . THR A 1 102 ? 7.035 -3.277 -3.575 1.00 98.50 102 THR A CA 1
ATOM 788 C C . THR A 1 102 ? 8.073 -4.169 -4.258 1.00 98.50 102 THR A C 1
ATOM 790 O O . THR A 1 102 ? 7.768 -5.296 -4.643 1.00 98.50 102 THR A O 1
ATOM 793 N N . VAL A 1 103 ? 9.289 -3.646 -4.423 1.00 97.81 103 VAL A N 1
ATOM 794 C CA . VAL A 1 103 ? 10.486 -4.404 -4.843 1.00 97.81 103 VAL A CA 1
ATOM 795 C C . VAL A 1 103 ? 11.338 -4.843 -3.647 1.00 97.81 103 VAL A C 1
ATOM 797 O O . VAL A 1 103 ? 12.483 -5.240 -3.812 1.00 97.81 103 VAL A O 1
ATOM 800 N N . VAL A 1 104 ? 10.810 -4.736 -2.430 1.00 98.38 104 VAL A N 1
ATOM 801 C CA . VAL A 1 104 ? 11.472 -5.186 -1.205 1.00 98.38 104 VAL A CA 1
ATOM 802 C C . VAL A 1 104 ? 10.512 -6.109 -0.478 1.00 98.38 104 VAL A C 1
ATOM 804 O O . VAL A 1 104 ? 9.432 -5.673 -0.083 1.00 98.38 104 VAL A O 1
ATOM 807 N N . ASP A 1 105 ? 10.884 -7.371 -0.301 1.00 98.50 105 ASP A N 1
ATOM 808 C CA . ASP A 1 105 ? 10.056 -8.349 0.391 1.00 98.50 105 ASP A CA 1
ATOM 809 C C . ASP A 1 105 ? 9.782 -7.879 1.831 1.00 98.50 105 ASP A C 1
ATOM 811 O O . ASP A 1 105 ? 10.717 -7.733 2.623 1.00 98.50 105 ASP A O 1
ATOM 815 N N . PRO A 1 106 ? 8.519 -7.624 2.216 1.00 98.31 106 PRO A N 1
ATOM 816 C CA . PRO A 1 106 ? 8.214 -7.060 3.525 1.00 98.31 106 PRO A CA 1
ATOM 817 C C . PRO A 1 106 ? 8.389 -8.066 4.676 1.00 98.31 106 PRO A C 1
ATOM 819 O O . PRO A 1 106 ? 8.243 -7.687 5.838 1.00 98.31 106 PRO A O 1
ATOM 822 N N . ARG A 1 107 ? 8.686 -9.341 4.382 1.00 98.12 107 ARG A N 1
ATOM 823 C CA . ARG A 1 107 ? 8.938 -10.385 5.388 1.00 98.12 107 ARG A CA 1
ATOM 824 C C . ARG A 1 107 ? 10.356 -10.331 5.942 1.00 98.12 107 ARG A C 1
ATOM 826 O O . ARG A 1 107 ? 10.545 -10.587 7.129 1.00 98.12 107 ARG A O 1
ATOM 833 N N . ASP A 1 108 ? 11.336 -10.035 5.092 1.00 97.00 108 ASP A N 1
ATOM 834 C CA . ASP A 1 108 ? 12.760 -10.138 5.434 1.00 97.00 108 ASP A CA 1
ATOM 835 C C . ASP A 1 108 ? 13.649 -9.015 4.867 1.00 97.00 108 ASP A C 1
ATOM 837 O O . ASP A 1 108 ? 14.816 -8.915 5.246 1.00 97.00 108 ASP A O 1
ATOM 841 N N . GLY A 1 109 ? 13.106 -8.134 4.025 1.00 96.31 109 GLY A N 1
ATOM 842 C CA . GLY A 1 109 ? 13.827 -7.014 3.427 1.00 96.31 109 GLY A CA 1
ATOM 843 C C . GLY A 1 109 ? 14.616 -7.364 2.163 1.00 96.31 109 GLY A C 1
ATOM 844 O O . GLY A 1 109 ? 15.380 -6.524 1.691 1.00 96.31 109 GLY A O 1
ATOM 845 N N . THR A 1 110 ? 14.465 -8.571 1.614 1.00 97.81 110 THR A N 1
ATOM 846 C CA . THR A 1 110 ? 15.167 -8.991 0.392 1.00 97.81 110 THR A CA 1
ATOM 847 C C . THR A 1 110 ? 14.706 -8.181 -0.820 1.00 97.81 110 THR A C 1
ATOM 849 O O . THR A 1 110 ? 13.514 -7.961 -1.016 1.00 97.81 110 THR A O 1
ATOM 852 N N . GLU A 1 111 ? 15.642 -7.756 -1.669 1.00 97.81 111 GLU A N 1
ATOM 853 C CA . GLU A 1 111 ? 15.318 -7.100 -2.938 1.00 97.81 111 GLU A CA 1
ATOM 854 C C . GLU A 1 111 ? 14.694 -8.085 -3.937 1.00 97.81 111 GLU A C 1
ATOM 856 O O . GLU A 1 111 ? 15.170 -9.207 -4.125 1.00 97.81 111 GLU A O 1
ATOM 861 N N . LEU A 1 112 ? 13.640 -7.638 -4.611 1.00 98.00 112 LEU A N 1
ATOM 862 C CA . LEU A 1 112 ? 12.895 -8.390 -5.611 1.00 98.00 112 LEU A CA 1
ATOM 863 C C . LEU A 1 112 ? 13.191 -7.837 -7.013 1.00 98.00 112 LEU A C 1
ATOM 865 O O . LEU A 1 112 ? 13.339 -6.625 -7.187 1.00 98.00 112 LEU A O 1
ATOM 869 N N . PRO A 1 113 ? 13.241 -8.695 -8.049 1.00 96.88 113 PRO A N 1
ATOM 870 C CA . PRO A 1 113 ? 13.568 -8.265 -9.410 1.00 96.88 113 PRO A CA 1
ATOM 871 C C . PRO A 1 113 ? 12.470 -7.407 -10.057 1.00 96.88 113 PRO A C 1
ATOM 873 O O . PRO A 1 113 ? 12.738 -6.660 -10.997 1.00 96.88 113 PRO A O 1
ATOM 876 N N . VAL A 1 114 ? 11.230 -7.540 -9.586 1.00 97.44 114 VAL A N 1
ATOM 877 C CA . VAL A 1 114 ? 10.058 -6.796 -10.048 1.00 97.44 114 VAL A CA 1
ATOM 878 C C . VAL A 1 114 ? 9.177 -6.444 -8.855 1.00 97.44 114 VAL A C 1
ATOM 880 O O . VAL A 1 114 ? 9.323 -7.022 -7.779 1.00 97.44 114 VAL A O 1
ATOM 883 N N . HIS A 1 115 ? 8.249 -5.501 -9.041 1.00 98.31 115 HIS A N 1
ATOM 884 C CA . HIS A 1 115 ? 7.228 -5.261 -8.027 1.00 98.31 115 HIS A CA 1
ATOM 885 C C . HIS A 1 115 ? 6.348 -6.499 -7.859 1.00 98.31 115 HIS A C 1
ATOM 887 O O . HIS A 1 115 ? 5.762 -6.986 -8.832 1.00 98.31 115 HIS A O 1
ATOM 893 N N . GLU A 1 116 ? 6.225 -6.947 -6.617 1.00 98.81 116 GLU A N 1
ATOM 894 C CA . GLU A 1 116 ? 5.288 -7.980 -6.198 1.00 98.81 116 GLU A CA 1
ATOM 895 C C . GLU A 1 116 ? 4.260 -7.398 -5.233 1.00 98.81 116 GLU A C 1
ATOM 897 O O . GLU A 1 116 ? 4.528 -6.422 -4.522 1.00 98.81 116 GLU A O 1
ATOM 902 N N . ILE A 1 117 ? 3.071 -8.000 -5.212 1.00 98.88 117 ILE A N 1
ATOM 903 C CA . ILE A 1 117 ? 1.987 -7.599 -4.324 1.00 98.88 117 ILE A CA 1
ATOM 904 C C . ILE A 1 117 ? 1.957 -8.526 -3.116 1.00 98.88 117 ILE A C 1
ATOM 906 O O . ILE A 1 117 ? 1.866 -9.745 -3.256 1.00 98.88 117 ILE A O 1
ATOM 910 N N . PHE A 1 118 ? 1.929 -7.939 -1.924 1.00 98.88 118 PHE A N 1
ATOM 911 C CA . PHE A 1 118 ? 1.807 -8.650 -0.655 1.00 98.88 118 PHE A CA 1
ATOM 912 C C . PHE A 1 118 ? 0.539 -8.223 0.074 1.00 98.88 118 PHE A C 1
ATOM 914 O O . PHE A 1 118 ? 0.186 -7.047 0.082 1.00 98.88 118 PHE A O 1
ATOM 921 N N . HIS A 1 119 ? -0.141 -9.185 0.690 1.00 98.56 119 HIS A N 1
ATOM 922 C CA . HIS A 1 119 ? -1.227 -8.957 1.635 1.00 98.56 119 HIS A CA 1
ATOM 923 C C . HIS A 1 119 ? -0.656 -8.953 3.051 1.00 98.56 119 HIS A C 1
ATOM 925 O O . HIS A 1 119 ? -0.031 -9.935 3.454 1.00 98.56 119 HIS A O 1
ATOM 931 N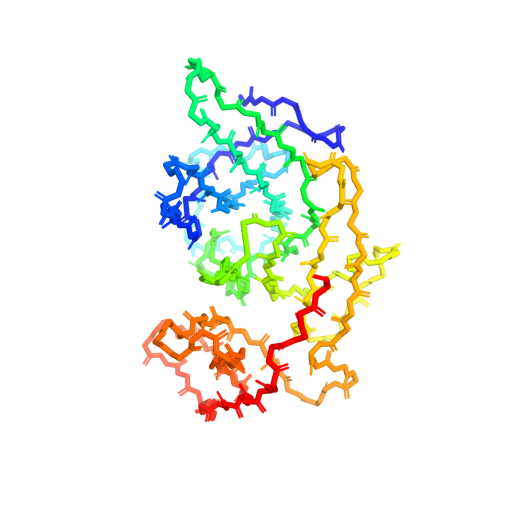 N . GLY A 1 120 ? -0.858 -7.862 3.780 1.00 98.31 120 GLY A N 1
ATOM 932 C CA . GLY A 1 120 ? -0.457 -7.714 5.172 1.00 98.31 120 GLY A CA 1
ATOM 933 C C . GLY A 1 120 ? -1.672 -7.719 6.084 1.00 98.31 120 GLY A C 1
ATOM 934 O O . GLY A 1 120 ? -2.674 -7.081 5.766 1.00 98.31 120 GLY A O 1
ATOM 935 N N . ARG A 1 121 ? -1.561 -8.400 7.226 1.00 98.00 121 ARG A N 1
ATOM 936 C CA . ARG A 1 121 ? -2.507 -8.303 8.347 1.00 98.00 121 ARG A CA 1
ATOM 937 C C . ARG A 1 121 ? -1.763 -8.012 9.641 1.00 98.00 121 ARG A C 1
ATOM 939 O O . ARG A 1 121 ? -0.727 -8.631 9.890 1.00 98.00 121 ARG A O 1
ATOM 946 N N . THR A 1 122 ? -2.304 -7.134 10.473 1.00 97.81 122 THR A N 1
ATOM 947 C CA . THR A 1 122 ? -1.829 -6.909 11.844 1.00 97.81 122 THR A CA 1
ATOM 948 C C . THR A 1 122 ? -2.865 -7.403 12.854 1.00 97.81 122 THR A C 1
ATOM 950 O O . THR A 1 122 ? -4.061 -7.369 12.599 1.00 97.81 122 THR A O 1
ATOM 953 N N . GLY A 1 123 ? -2.405 -7.907 14.000 1.00 95.94 123 GLY A N 1
ATOM 954 C CA . GLY A 1 123 ? -3.260 -8.241 15.149 1.00 95.94 123 GLY A CA 1
ATOM 955 C C . GLY A 1 123 ? -2.988 -7.356 16.368 1.00 95.94 123 GLY A C 1
ATOM 956 O O . GLY A 1 123 ? -3.569 -7.563 17.431 1.00 95.94 123 GLY A O 1
ATOM 957 N N . ASP A 1 124 ? -2.072 -6.398 16.234 1.00 95.12 124 ASP A N 1
ATOM 958 C CA . ASP A 1 124 ? -1.480 -5.633 17.329 1.00 95.12 124 ASP A CA 1
ATOM 959 C C . ASP A 1 124 ? -1.357 -4.141 16.988 1.00 95.12 124 ASP A C 1
ATOM 961 O O . ASP A 1 124 ? -0.436 -3.460 17.429 1.00 95.12 124 ASP A O 1
ATOM 965 N N . ALA A 1 125 ? -2.327 -3.616 16.229 1.00 91.62 125 ALA A N 1
ATOM 966 C CA . ALA A 1 125 ? -2.397 -2.206 15.834 1.00 91.62 125 ALA A CA 1
ATOM 967 C C . ALA A 1 125 ? -1.136 -1.713 15.096 1.00 91.62 125 ALA A C 1
ATOM 969 O O . ALA A 1 125 ? -0.675 -0.587 15.296 1.00 91.62 125 ALA A O 1
ATOM 970 N N . GLY A 1 126 ? -0.592 -2.566 14.229 1.00 94.94 126 GLY A N 1
ATOM 971 C CA . GLY A 1 126 ? 0.499 -2.240 13.323 1.00 94.94 126 GLY A CA 1
ATOM 972 C C . GLY A 1 126 ? 1.895 -2.314 13.940 1.00 94.94 126 GLY A C 1
ATOM 973 O O . GLY A 1 126 ? 2.836 -1.868 13.283 1.00 94.94 126 GLY A O 1
ATOM 974 N N . GLU A 1 127 ? 2.051 -2.853 15.156 1.00 94.19 127 GLU A N 1
ATOM 975 C CA . GLU A 1 127 ? 3.373 -3.149 15.736 1.00 94.19 127 GLU A CA 1
ATOM 976 C C . GLU A 1 127 ? 4.076 -4.271 14.958 1.00 94.19 127 GLU A C 1
ATOM 978 O O . GLU A 1 127 ? 5.284 -4.212 14.724 1.00 94.19 127 GLU A O 1
ATOM 983 N N . SER A 1 128 ? 3.315 -5.271 14.504 1.00 96.06 128 SER A N 1
ATOM 984 C CA . SER A 1 128 ? 3.793 -6.337 13.634 1.00 96.06 128 SER A CA 1
ATOM 985 C C . SER A 1 128 ? 2.776 -6.706 12.552 1.00 96.06 128 SER A C 1
ATOM 987 O O . SER A 1 128 ? 1.572 -6.453 12.656 1.00 96.06 128 SER A O 1
ATOM 989 N N . TRP A 1 129 ? 3.290 -7.296 11.470 1.00 98.12 129 TRP A N 1
ATOM 990 C CA . TRP A 1 129 ? 2.512 -7.664 10.292 1.00 98.12 129 TRP A CA 1
ATOM 991 C C . TRP A 1 129 ? 2.843 -9.085 9.856 1.00 98.12 129 TRP A C 1
ATOM 993 O O . TRP A 1 129 ? 4.007 -9.463 9.729 1.00 98.12 129 TRP A O 1
ATOM 1003 N N . THR A 1 130 ? 1.803 -9.867 9.585 1.00 98.38 130 THR A N 1
ATOM 1004 C CA . THR A 1 130 ? 1.920 -11.139 8.873 1.00 98.38 130 THR A CA 1
ATOM 1005 C C . THR A 1 130 ? 1.700 -10.883 7.391 1.00 98.38 130 THR A C 1
ATOM 1007 O O . THR A 1 130 ? 0.644 -10.386 6.998 1.00 98.38 130 THR A O 1
ATOM 1010 N N . TRP A 1 131 ? 2.685 -11.246 6.572 1.00 98.56 131 TRP A N 1
ATOM 1011 C CA . TRP A 1 131 ? 2.657 -11.030 5.129 1.00 98.56 131 TRP A CA 1
ATOM 1012 C C . TRP A 1 131 ? 2.451 -12.336 4.367 1.00 98.56 131 TRP A C 1
ATOM 1014 O O . TRP A 1 131 ? 3.069 -13.357 4.666 1.00 98.56 131 TRP A O 1
ATOM 1024 N N . SER A 1 132 ? 1.597 -12.297 3.348 1.00 98.06 132 SER A N 1
ATOM 1025 C CA . SER A 1 132 ? 1.405 -13.380 2.381 1.00 98.06 132 SER A CA 1
ATOM 1026 C C . SER A 1 132 ? 1.498 -12.828 0.958 1.00 98.06 132 SER A C 1
ATOM 1028 O O . SER A 1 132 ? 0.861 -11.810 0.675 1.00 98.06 132 SER A O 1
ATOM 1030 N N . PRO A 1 133 ? 2.249 -13.468 0.049 1.00 98.12 133 PRO A N 1
ATOM 1031 C CA . PRO A 1 133 ? 2.321 -13.017 -1.333 1.00 98.12 133 PRO A CA 1
ATOM 1032 C C . PRO A 1 133 ? 0.958 -13.165 -2.023 1.00 98.12 133 PRO A C 1
ATOM 1034 O O . PRO A 1 133 ? 0.245 -14.158 -1.867 1.00 98.12 133 PRO A O 1
ATOM 1037 N N . VAL A 1 134 ? 0.569 -12.137 -2.772 1.00 98.44 134 VAL A N 1
ATOM 1038 C CA . VAL A 1 134 ? -0.510 -12.188 -3.771 1.00 98.44 134 VAL A CA 1
ATOM 1039 C C . VAL A 1 134 ? 0.059 -12.599 -5.120 1.00 98.44 134 VAL A C 1
ATOM 1041 O O . VAL A 1 134 ? -0.575 -13.367 -5.843 1.00 98.44 134 VAL A O 1
ATOM 1044 N N . THR A 1 135 ? 1.244 -12.082 -5.424 1.00 98.69 135 THR A N 1
ATOM 1045 C CA 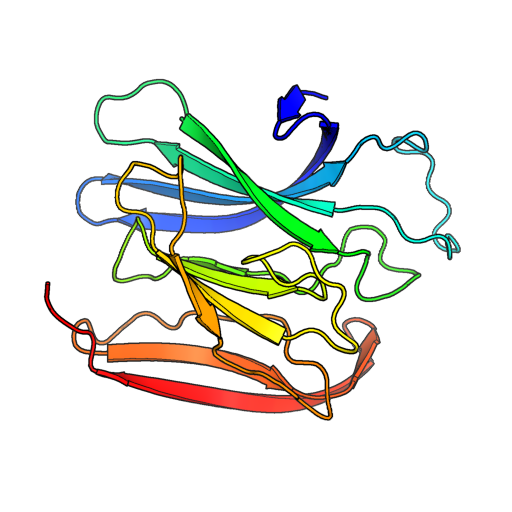. THR A 1 135 ? 2.085 -12.459 -6.553 1.00 98.69 135 THR A CA 1
ATOM 1046 C C . THR A 1 135 ? 3.486 -12.762 -6.017 1.00 98.69 135 THR A C 1
ATOM 1048 O O . THR A 1 135 ? 3.895 -12.200 -5.001 1.00 98.69 135 THR A O 1
ATOM 1051 N N . GLU A 1 136 ? 4.183 -13.701 -6.647 1.00 98.06 136 GLU A N 1
ATOM 1052 C CA . GLU A 1 136 ? 5.548 -14.106 -6.303 1.00 98.06 136 GLU A CA 1
ATOM 1053 C C . GLU A 1 136 ? 6.225 -14.690 -7.544 1.00 98.06 136 GLU A C 1
ATOM 1055 O O . GLU A 1 136 ? 5.539 -15.218 -8.426 1.00 98.06 136 GLU A O 1
ATOM 1060 N N . ASP A 1 137 ? 7.553 -14.578 -7.614 1.00 97.56 137 ASP A N 1
ATOM 1061 C CA . ASP A 1 137 ? 8.378 -15.067 -8.726 1.00 97.56 137 ASP A CA 1
ATOM 1062 C C . ASP A 1 137 ? 7.851 -14.647 -10.114 1.00 97.56 137 ASP A C 1
ATOM 1064 O O . ASP A 1 137 ? 7.915 -15.390 -11.102 1.00 97.56 137 ASP A O 1
ATOM 1068 N N . SER A 1 138 ? 7.299 -13.435 -10.203 1.00 98.38 138 SER A N 1
ATOM 1069 C CA . SER A 1 138 ? 6.678 -12.930 -11.416 1.00 98.38 138 SER A CA 1
ATOM 1070 C C . SER A 1 138 ? 7.726 -12.560 -12.460 1.00 98.38 138 SER A C 1
ATOM 1072 O O . SER A 1 138 ? 8.762 -11.958 -12.191 1.00 98.38 138 SER A O 1
ATOM 1074 N N . THR A 1 139 ? 7.402 -12.828 -13.722 1.00 97.06 139 THR A N 1
ATOM 1075 C CA . THR A 1 139 ? 8.207 -12.388 -14.873 1.00 97.06 139 THR A CA 1
ATOM 1076 C C . THR A 1 139 ? 7.898 -10.955 -15.323 1.00 97.06 139 THR A C 1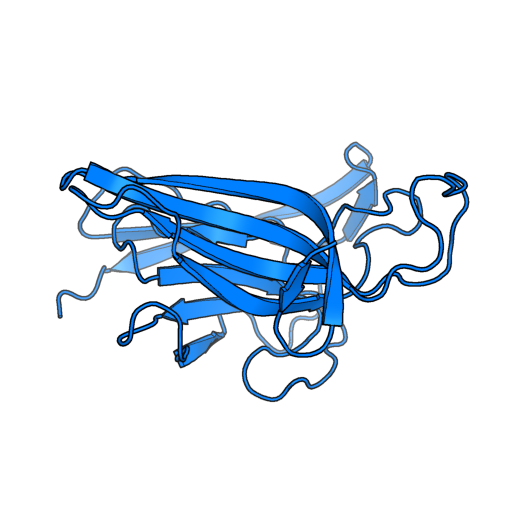
ATOM 1078 O O . THR A 1 139 ? 8.541 -10.446 -16.239 1.00 97.06 139 THR A O 1
ATOM 1081 N N . ALA A 1 140 ? 6.902 -10.310 -14.713 1.00 97.69 140 ALA A N 1
ATOM 1082 C CA . ALA A 1 140 ? 6.473 -8.943 -14.989 1.00 97.69 140 ALA A CA 1
ATOM 1083 C C . ALA A 1 140 ? 6.060 -8.258 -13.682 1.00 97.69 140 ALA A C 1
ATOM 1085 O O . ALA A 1 140 ? 5.578 -8.926 -12.770 1.00 97.69 140 ALA A O 1
ATOM 1086 N N . ALA A 1 141 ? 6.213 -6.936 -13.612 1.00 98.06 141 ALA A N 1
ATOM 1087 C CA . ALA A 1 141 ? 5.872 -6.168 -12.422 1.00 98.06 141 ALA A CA 1
ATOM 1088 C C . ALA A 1 141 ? 4.356 -6.121 -12.188 1.00 98.06 141 ALA A C 1
ATOM 1090 O O . ALA A 1 141 ? 3.583 -5.947 -13.133 1.00 98.06 141 ALA A O 1
ATOM 1091 N N . ASN A 1 142 ? 3.957 -6.235 -10.921 1.00 98.56 142 ASN A N 1
ATOM 1092 C CA . ASN A 1 142 ? 2.585 -6.128 -10.441 1.00 98.56 142 ASN A CA 1
ATOM 1093 C C . ASN A 1 142 ? 2.472 -4.894 -9.544 1.00 98.56 142 ASN A C 1
ATOM 1095 O O . ASN A 1 142 ? 3.070 -4.862 -8.477 1.00 98.56 142 ASN A O 1
ATOM 1099 N N . PHE A 1 143 ? 1.722 -3.878 -9.965 1.00 97.31 143 PHE A N 1
ATOM 1100 C CA . PHE A 1 143 ? 1.663 -2.588 -9.273 1.00 97.31 143 PHE A CA 1
ATOM 1101 C C . PHE A 1 143 ? 0.267 -1.973 -9.289 1.00 97.31 143 PHE A C 1
ATOM 1103 O O . PHE A 1 143 ? -0.633 -2.430 -9.996 1.00 97.31 143 PHE A O 1
ATOM 1110 N N . ARG A 1 144 ? 0.090 -0.909 -8.495 1.00 96.81 144 ARG A N 1
ATOM 1111 C CA . ARG A 1 144 ? -1.178 -0.189 -8.306 1.00 96.81 144 ARG A CA 1
ATOM 1112 C C . ARG A 1 144 ? -2.321 -1.118 -7.877 1.00 96.81 144 ARG A C 1
ATOM 1114 O O . ARG A 1 144 ? -3.334 -1.195 -8.578 1.00 96.81 144 ARG A O 1
ATOM 1121 N N . PRO A 1 145 ? -2.182 -1.830 -6.745 1.00 98.38 145 PRO A N 1
ATOM 1122 C CA . PRO A 1 145 ? -3.301 -2.572 -6.183 1.00 98.38 145 PRO A CA 1
ATOM 1123 C C . PRO A 1 145 ? -4.478 -1.628 -5.898 1.00 98.38 145 PRO A C 1
ATOM 1125 O O . PRO A 1 145 ? -4.302 -0.529 -5.379 1.00 98.38 145 PRO A O 1
ATOM 1128 N N . ILE A 1 146 ? -5.687 -2.069 -6.236 1.00 98.19 146 ILE A N 1
ATOM 1129 C CA . ILE A 1 146 ? -6.953 -1.383 -5.976 1.00 98.19 146 ILE A CA 1
ATOM 1130 C C . ILE A 1 146 ? -7.902 -2.394 -5.338 1.00 98.19 146 ILE A C 1
ATOM 1132 O O . ILE A 1 146 ? -8.364 -3.335 -5.988 1.00 98.19 146 ILE A O 1
ATOM 1136 N N . ALA A 1 147 ? -8.204 -2.192 -4.057 1.00 97.44 147 ALA A N 1
ATOM 1137 C CA . ALA A 1 147 ? -9.178 -3.002 -3.341 1.00 97.44 147 ALA A CA 1
ATOM 1138 C C . ALA A 1 147 ? -10.603 -2.525 -3.654 1.00 97.44 147 ALA A C 1
ATOM 1140 O O . ALA A 1 147 ? -10.954 -1.371 -3.374 1.00 97.44 147 ALA A O 1
ATOM 1141 N N . VAL A 1 148 ? -11.417 -3.414 -4.225 1.00 95.62 148 VAL A N 1
ATOM 1142 C CA . VAL A 1 148 ? -12.768 -3.113 -4.714 1.00 95.62 148 VAL A CA 1
ATOM 1143 C C . VAL A 1 148 ? -13.797 -3.424 -3.617 1.00 95.62 148 VAL A C 1
ATOM 1145 O O . VAL A 1 148 ? -13.977 -4.592 -3.269 1.00 95.62 148 VAL A O 1
ATOM 1148 N N . PRO A 1 149 ? -14.484 -2.413 -3.049 1.00 93.38 149 PRO A N 1
ATOM 1149 C CA . PRO A 1 149 ? -15.544 -2.637 -2.069 1.00 93.38 149 PRO A CA 1
ATOM 1150 C C . PRO A 1 149 ? -16.830 -3.146 -2.736 1.00 93.38 149 PRO A C 1
ATOM 1152 O O . PRO A 1 149 ? -17.070 -2.901 -3.918 1.00 93.38 149 PRO A O 1
ATOM 1155 N N . GLY A 1 150 ? -17.702 -3.794 -1.963 1.00 90.25 150 GLY A N 1
ATOM 1156 C CA . GLY A 1 150 ? -19.048 -4.148 -2.420 1.00 90.25 150 GLY A CA 1
ATOM 1157 C C . GLY A 1 150 ? -19.625 -5.353 -1.691 1.00 90.25 150 GLY A C 1
ATOM 1158 O O . GLY A 1 150 ? -20.508 -5.198 -0.853 1.00 90.25 150 GLY A O 1
ATOM 1159 N N . ASP A 1 151 ? -19.125 -6.547 -2.008 1.00 92.00 151 ASP A N 1
ATOM 1160 C CA . ASP A 1 151 ? -19.574 -7.793 -1.383 1.00 92.00 151 ASP A CA 1
ATOM 1161 C C . ASP A 1 151 ? -18.758 -8.086 -0.108 1.00 92.00 151 ASP A C 1
ATOM 1163 O O . ASP A 1 151 ? -17.564 -8.383 -0.206 1.00 92.00 151 ASP A O 1
ATOM 1167 N N . PRO A 1 152 ? -19.366 -8.046 1.094 1.00 90.25 152 PRO A N 1
ATOM 1168 C CA . PRO A 1 152 ? -18.656 -8.305 2.345 1.00 90.25 152 PRO A CA 1
ATOM 1169 C C . PRO A 1 152 ? -18.203 -9.765 2.499 1.00 90.25 152 PRO A C 1
ATOM 1171 O O . PRO A 1 152 ? -17.394 -10.059 3.372 1.00 90.25 152 PRO A O 1
ATOM 1174 N N . ALA A 1 153 ? -18.702 -10.699 1.683 1.00 93.38 153 ALA A N 1
ATOM 1175 C CA . ALA A 1 153 ? -18.253 -12.090 1.671 1.00 93.38 153 ALA A CA 1
ATOM 1176 C C . ALA A 1 153 ? -17.056 -12.325 0.733 1.00 93.38 153 ALA A C 1
ATOM 1178 O O . ALA A 1 153 ? -16.635 -13.475 0.546 1.00 93.38 153 ALA A O 1
ATOM 1179 N N . ARG A 1 154 ? -16.526 -11.266 0.107 1.00 95.06 154 ARG A N 1
ATOM 1180 C CA . ARG A 1 154 ? -15.442 -11.351 -0.870 1.00 95.06 154 ARG A CA 1
ATOM 1181 C C . ARG A 1 154 ? -14.306 -10.384 -0.555 1.00 95.06 154 ARG A C 1
ATOM 1183 O O . ARG A 1 154 ? -14.494 -9.274 -0.057 1.00 95.06 154 ARG A O 1
ATOM 1190 N N . GLU A 1 155 ? -13.110 -10.828 -0.900 1.00 95.38 155 GLU A N 1
ATOM 1191 C CA . GLU A 1 155 ? -11.939 -9.985 -1.097 1.00 95.38 155 GLU A CA 1
ATOM 1192 C C . GLU A 1 155 ? -11.731 -9.857 -2.602 1.00 95.38 155 GLU A C 1
ATOM 1194 O O . GLU A 1 155 ? -11.543 -10.859 -3.299 1.00 95.38 155 GLU A O 1
ATOM 1199 N N . VAL A 1 156 ? -11.812 -8.630 -3.115 1.00 96.94 156 VAL A N 1
ATOM 1200 C CA . VAL A 1 156 ? -11.642 -8.342 -4.541 1.00 96.94 156 VAL A CA 1
ATOM 1201 C C . VAL A 1 156 ? -10.507 -7.346 -4.702 1.00 96.94 156 VAL A C 1
ATOM 1203 O O . VAL A 1 156 ? -10.595 -6.207 -4.241 1.00 96.94 156 VAL A O 1
ATOM 1206 N N . LEU A 1 157 ? -9.447 -7.782 -5.376 1.00 98.38 157 LEU A N 1
ATOM 1207 C CA . LEU A 1 157 ? -8.269 -6.973 -5.655 1.00 98.38 157 LEU A CA 1
ATOM 1208 C C . LEU A 1 157 ? -8.047 -6.908 -7.162 1.00 98.38 157 LEU A C 1
ATOM 1210 O O . LEU A 1 157 ? -7.949 -7.951 -7.811 1.00 98.38 157 LEU A O 1
ATOM 1214 N N . ALA A 1 158 ? -7.948 -5.697 -7.702 1.00 98.56 158 ALA A N 1
ATOM 1215 C CA . ALA A 1 158 ? -7.512 -5.453 -9.070 1.00 98.56 158 ALA A CA 1
ATOM 1216 C C . ALA A 1 158 ? -6.125 -4.802 -9.076 1.00 98.56 158 ALA A C 1
ATOM 1218 O O . ALA A 1 158 ? -5.791 -4.075 -8.143 1.00 98.56 158 ALA A O 1
ATOM 1219 N N . TRP A 1 159 ? -5.310 -5.054 -10.099 1.00 98.62 159 TRP A N 1
ATOM 1220 C CA . TRP A 1 159 ? -3.991 -4.425 -10.239 1.00 98.62 159 TRP A CA 1
ATOM 1221 C C . TRP A 1 159 ? -3.513 -4.430 -11.692 1.00 98.62 159 TRP A C 1
ATOM 1223 O O . TRP A 1 159 ? -4.115 -5.074 -12.556 1.00 98.62 159 TRP A O 1
ATOM 1233 N N . TYR A 1 160 ? -2.426 -3.708 -11.960 1.00 98.19 160 TYR A N 1
ATOM 1234 C CA . TYR A 1 160 ? -1.743 -3.730 -13.250 1.00 98.19 160 TYR A CA 1
ATOM 1235 C C . TYR A 1 160 ? -0.585 -4.717 -13.237 1.00 98.19 160 TYR A C 1
ATOM 1237 O O . TYR A 1 160 ? 0.241 -4.691 -12.327 1.00 98.19 160 TYR A O 1
ATOM 1245 N N . ARG A 1 161 ? -0.501 -5.544 -14.281 1.00 98.62 161 ARG A N 1
ATOM 1246 C CA . ARG A 1 161 ? 0.626 -6.445 -14.530 1.00 98.62 161 ARG A CA 1
ATOM 1247 C C . ARG A 1 161 ? 1.257 -6.120 -15.874 1.00 98.62 161 ARG A C 1
ATOM 1249 O O . ARG A 1 161 ? 0.578 -6.191 -16.894 1.00 98.62 161 ARG A O 1
ATOM 1256 N N . GLY A 1 162 ? 2.539 -5.771 -15.898 1.00 97.69 162 GLY A N 1
ATOM 1257 C CA . GLY A 1 162 ? 3.240 -5.457 -17.145 1.00 97.69 162 GLY A CA 1
ATOM 1258 C C . GLY A 1 162 ? 4.319 -4.398 -16.980 1.00 97.69 162 GLY A C 1
ATOM 1259 O O . GLY A 1 162 ? 5.055 -4.396 -15.998 1.00 97.69 162 GLY A O 1
ATOM 1260 N N . THR A 1 163 ? 4.436 -3.511 -17.969 1.00 95.12 163 THR A N 1
ATOM 1261 C CA . THR A 1 163 ? 5.456 -2.455 -18.003 1.00 95.12 163 THR A CA 1
ATOM 1262 C C . THR A 1 163 ? 4.811 -1.077 -18.052 1.00 95.12 163 THR A C 1
ATOM 1264 O O . THR A 1 163 ? 3.950 -0.807 -18.887 1.00 95.12 163 THR A O 1
ATOM 1267 N N . MET A 1 164 ? 5.288 -0.166 -17.209 1.00 92.75 164 MET A N 1
ATOM 1268 C CA . MET A 1 164 ? 4.896 1.239 -17.215 1.00 92.75 164 MET A CA 1
ATOM 1269 C C . MET A 1 164 ? 6.126 2.094 -17.520 1.00 92.75 164 MET A C 1
ATOM 1271 O O . MET A 1 164 ? 7.161 1.944 -16.881 1.00 92.75 164 MET A O 1
ATOM 1275 N N . ARG A 1 165 ? 6.032 2.959 -18.535 1.00 89.12 165 ARG A N 1
ATOM 1276 C CA . ARG A 1 165 ? 7.079 3.935 -18.884 1.00 89.12 165 ARG A CA 1
ATOM 1277 C C . ARG A 1 165 ? 6.722 5.338 -18.421 1.00 89.12 165 ARG A C 1
ATOM 1279 O O . ARG A 1 165 ? 7.623 6.124 -18.178 1.00 89.12 165 ARG A O 1
ATOM 1286 N N . SER A 1 166 ? 5.433 5.648 -18.339 1.00 88.31 166 SER A N 1
ATOM 1287 C CA . SER A 1 166 ? 4.880 6.829 -17.676 1.00 88.31 166 SER A CA 1
ATOM 1288 C C . SER A 1 166 ? 3.431 6.559 -17.281 1.00 88.31 166 SER A C 1
ATOM 1290 O O . SER A 1 166 ? 2.831 5.571 -17.718 1.00 88.31 166 SER A O 1
ATOM 1292 N N . SER A 1 167 ? 2.823 7.472 -16.526 1.00 83.81 167 SER A N 1
ATOM 1293 C CA . SER A 1 167 ? 1.398 7.420 -16.184 1.00 83.81 167 SER A CA 1
ATOM 1294 C C . SER A 1 167 ? 0.447 7.424 -17.402 1.00 83.81 167 SER A C 1
ATOM 1296 O O . SER A 1 167 ? -0.715 7.044 -17.259 1.00 83.81 167 SER A O 1
ATOM 1298 N N . GLN A 1 168 ? 0.922 7.788 -18.603 1.00 88.62 168 GLN A N 1
ATOM 1299 C CA . GLN A 1 168 ? 0.159 7.753 -19.865 1.00 88.62 168 GLN A CA 1
ATOM 1300 C C . GLN A 1 168 ? 0.700 6.750 -20.900 1.00 88.62 168 GLN A C 1
ATOM 1302 O O . GLN A 1 168 ? 0.098 6.596 -21.961 1.00 88.62 168 GLN A O 1
ATOM 1307 N N . ALA A 1 169 ? 1.824 6.083 -20.628 1.00 91.94 169 ALA A N 1
ATOM 1308 C CA . ALA A 1 169 ? 2.467 5.150 -21.547 1.00 91.94 169 ALA A CA 1
ATOM 1309 C C . ALA A 1 169 ? 2.793 3.844 -20.820 1.00 91.94 169 ALA A C 1
ATOM 1311 O O . ALA A 1 169 ? 3.847 3.699 -20.195 1.00 91.94 169 ALA A O 1
ATOM 1312 N N . TYR A 1 170 ? 1.873 2.891 -20.907 1.00 93.88 170 TYR A N 1
ATOM 1313 C CA . TYR A 1 170 ? 1.967 1.598 -20.246 1.00 93.88 170 TYR A CA 1
ATOM 1314 C C . TYR A 1 170 ? 1.428 0.489 -21.152 1.00 93.88 170 TYR A C 1
ATOM 1316 O O . TYR A 1 170 ? 0.526 0.713 -21.958 1.00 93.88 170 TYR A O 1
ATOM 1324 N N . ASP A 1 171 ? 2.015 -0.694 -21.012 1.00 97.25 171 ASP A N 1
ATOM 1325 C CA . ASP A 1 171 ? 1.576 -1.944 -21.627 1.00 97.25 171 ASP A CA 1
ATOM 1326 C C . ASP A 1 171 ? 1.335 -2.934 -20.486 1.00 97.25 171 ASP A C 1
ATOM 1328 O O . ASP A 1 171 ? 2.273 -3.507 -19.919 1.00 97.25 171 ASP A O 1
ATOM 1332 N N . THR A 1 172 ? 0.082 -2.994 -20.040 1.00 97.50 172 THR A N 1
ATOM 1333 C CA . THR A 1 172 ? -0.316 -3.690 -18.815 1.00 97.50 172 THR A CA 1
ATOM 1334 C C . THR A 1 172 ? -1.639 -4.408 -18.999 1.00 97.50 172 THR A C 1
ATOM 1336 O O . THR A 1 172 ? -2.598 -3.838 -19.522 1.00 97.50 172 THR A O 1
ATOM 1339 N N . GLU A 1 173 ? -1.717 -5.616 -18.462 1.00 98.12 173 GLU A N 1
ATOM 1340 C CA . GLU A 1 173 ? -2.968 -6.323 -18.224 1.00 98.12 173 GLU A CA 1
ATOM 1341 C C . GLU A 1 173 ? -3.633 -5.779 -16.952 1.00 98.12 173 GLU A C 1
AT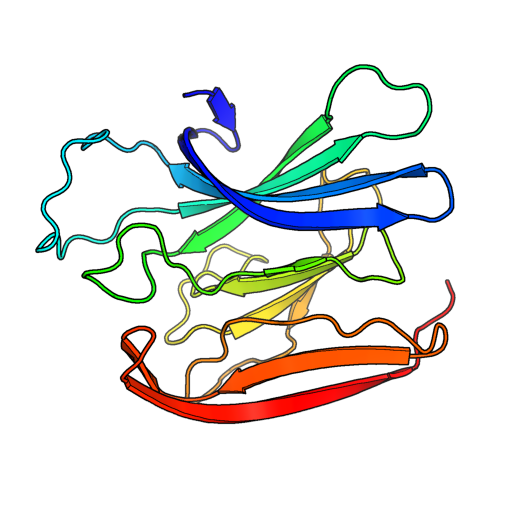OM 1343 O O . GLU A 1 173 ? -2.952 -5.430 -15.982 1.00 98.12 173 GLU A O 1
ATOM 1348 N N . VAL A 1 174 ? -4.969 -5.743 -16.939 1.00 98.12 174 VAL A N 1
ATOM 1349 C CA . VAL A 1 174 ? -5.737 -5.554 -15.702 1.00 98.12 174 VAL A CA 1
ATOM 1350 C C . VAL A 1 174 ? -6.044 -6.925 -15.130 1.00 98.12 174 VAL A C 1
ATOM 1352 O O . VAL A 1 174 ? -6.829 -7.688 -15.693 1.00 98.12 174 VAL A O 1
ATOM 1355 N N . MET A 1 175 ? -5.429 -7.221 -13.997 1.00 98.62 175 MET A N 1
ATOM 1356 C CA . MET A 1 175 ? -5.628 -8.469 -13.280 1.00 98.62 175 MET A CA 1
ATOM 1357 C C . MET A 1 175 ? -6.710 -8.290 -12.222 1.00 98.62 175 MET A C 1
ATOM 1359 O O . MET A 1 175 ? -6.855 -7.207 -11.655 1.00 98.62 175 MET A O 1
ATOM 1363 N N . VAL A 1 176 ? -7.458 -9.357 -11.937 1.00 98.12 176 VAL A N 1
ATOM 1364 C CA . VAL A 1 176 ? -8.441 -9.389 -10.849 1.00 98.12 176 VAL A CA 1
ATOM 1365 C C . VAL A 1 176 ? -8.315 -10.708 -10.103 1.00 98.12 176 VAL A C 1
ATOM 1367 O O . VAL A 1 176 ? -8.362 -11.781 -10.704 1.00 98.12 176 VAL A O 1
ATOM 1370 N N . ARG A 1 177 ? -8.216 -10.629 -8.777 1.00 97.50 177 ARG A N 1
ATOM 1371 C CA . ARG A 1 177 ? -8.337 -11.769 -7.871 1.00 97.50 177 ARG A CA 1
ATOM 1372 C C . ARG A 1 177 ? -9.600 -11.602 -7.044 1.00 97.50 177 ARG A C 1
ATOM 1374 O O . ARG A 1 177 ? -9.793 -10.566 -6.412 1.00 97.50 177 ARG A O 1
ATOM 1381 N N . VAL A 1 178 ? -10.419 -12.648 -7.024 1.00 96.69 178 VAL A N 1
ATOM 1382 C CA . VAL A 1 178 ? -11.597 -12.756 -6.162 1.00 96.69 178 VAL A CA 1
ATOM 1383 C C . VAL A 1 178 ? -11.388 -13.944 -5.237 1.00 96.69 178 VAL A C 1
ATOM 1385 O O . VAL A 1 178 ? -11.190 -15.062 -5.708 1.00 96.69 178 VAL A O 1
ATOM 1388 N N . ALA A 1 179 ? -11.430 -13.702 -3.933 1.00 93.94 179 ALA A N 1
ATOM 1389 C CA . ALA A 1 179 ? -11.364 -14.736 -2.909 1.00 93.94 179 ALA A CA 1
ATOM 1390 C C . ALA A 1 179 ? -12.568 -14.629 -1.969 1.00 93.94 179 ALA A C 1
ATOM 1392 O O . ALA A 1 179 ? -13.198 -13.575 -1.851 1.00 93.94 179 ALA A O 1
ATOM 1393 N N . GLU A 1 180 ? -12.911 -15.730 -1.306 1.00 93.88 180 GLU A N 1
ATOM 1394 C CA . GLU A 1 180 ? -13.865 -15.680 -0.202 1.00 93.88 180 GLU A CA 1
ATOM 1395 C C . GLU A 1 180 ? -13.217 -15.013 1.003 1.00 93.88 180 GLU A C 1
ATOM 1397 O O . GLU A 1 180 ? -12.098 -15.363 1.384 1.00 93.88 180 GLU A O 1
ATOM 1402 N N . ARG A 1 181 ? -13.936 -14.076 1.623 1.00 87.44 181 ARG A N 1
ATOM 1403 C CA . ARG A 1 181 ? -13.470 -13.453 2.855 1.00 87.44 181 ARG A CA 1
ATOM 1404 C C . ARG A 1 181 ? -13.578 -14.466 3.986 1.00 87.44 181 ARG A C 1
ATOM 1406 O O . ARG A 1 181 ? -14.675 -14.929 4.310 1.00 87.44 181 ARG A O 1
ATOM 1413 N N . ARG A 1 182 ? -12.442 -14.816 4.585 1.00 75.00 182 ARG A N 1
ATOM 1414 C CA . ARG A 1 182 ? -12.420 -15.675 5.772 1.00 75.00 182 ARG A CA 1
ATOM 1415 C C . ARG A 1 182 ? -12.994 -14.877 6.940 1.00 75.00 182 ARG A C 1
ATOM 1417 O O . ARG A 1 182 ? -12.555 -13.764 7.199 1.00 75.00 182 ARG A O 1
ATOM 1424 N N . ARG A 1 183 ? -14.015 -15.424 7.601 1.00 61.06 183 ARG A N 1
ATOM 1425 C CA . ARG A 1 183 ? -14.492 -14.900 8.884 1.00 61.06 183 ARG A CA 1
ATOM 1426 C C . ARG A 1 183 ? -13.635 -15.542 9.966 1.00 61.06 183 ARG A C 1
ATOM 1428 O O . ARG A 1 183 ? -13.688 -16.764 10.104 1.00 61.06 183 ARG A O 1
ATOM 1435 N N . GLU A 1 184 ? -12.821 -14.737 10.633 1.00 56.00 184 GLU A N 1
ATOM 1436 C CA . GLU A 1 184 ? -12.163 -15.112 11.890 1.00 56.00 184 GLU A CA 1
ATOM 1437 C C . GLU A 1 184 ? -13.167 -15.046 13.051 1.00 56.00 184 GLU A C 1
ATOM 1439 O O . GLU A 1 184 ? -14.078 -14.182 13.007 1.00 56.00 184 GLU A O 1
#

Secondary structure (DSSP, 8-state):
-EEETTEEEEEEEEEEEEE-TTS-EEEEEEEEES-SSTT---TT--SPPPEEEEEEEE-TT-SS-EEEEEEEEES-SBTTBTT--S-EEE-TT-TTEEEEEEEE-TTT--EEEEEEEEEEE-SSTTSS-EEEESS-S-SSEEEEEEE--S-TTEEEEEEEEEEEEETTEEEEEEEEEEEEPP--

Sequence (184 aa):
GSTWGGAVMTHAWTTDLRRFADGTLVALMTARADDTLGTGTDRRQIDPIDHRFLWAVLRPGESDWQVRHLAHAGPQLLPHEEDYTGLGAIDPGDPDALWISTVVDPRDGTELPVHEIFHGRTGDAGESWTWSPVTEDSTAANFRPIAVPGDPAREVLAWYRGTMRSSQAYDTEVMVRVAERRRE

Radius of gyration: 16.21 Å; chains: 1; bounding box: 39×36×42 Å